Protein AF-0000000084525774 (afdb_homodimer)

InterPro domains:
  IPR006913 CENP-V/GFA domain [PF04828] (1-109)
  IPR006913 CENP-V/GFA domain [PS51891] (2-116)
  IPR011057 Mss4-like superfamily [SSF51316] (1-126)

pLDDT: mean 97.94, std 2.07, range [82.0, 98.94]

Organism: NCBI:txid1123501

Nearest PDB structures (foldseek):
  8ajq-assembly2_C  TM=8.616E-01  e=1.310E-09  Pseudomonas aeruginosa PAO1
  4wac-assembly1_A  TM=7.387E-01  e=6.077E+00  Staphylococcus aureus
  2zf4-assembly2_D  TM=4.102E-01  e=9.834E+00  Chromobacterium violaceum
  6vvy-assembly1_C  TM=2.766E-01  e=2.953E+00  Mycobacterium tuberculosis
  8ajq-assembly2_C  TM=8.616E-01  e=1.109E-09  Pseudomonas aeruginosa PAO1

Structure (mmCIF, N/CA/C/O backbone):
data_AF-0000000084525774-model_v1
#
loop_
_entity.id
_entity.type
_entity.pdbx_description
1 polymer 'CENP-V/GFA domain-containing protein'
#
loop_
_atom_site.group_PDB
_atom_site.id
_atom_site.type_symbol
_atom_site.label_atom_id
_atom_site.label_alt_id
_atom_site.label_comp_id
_atom_site.label_asym_id
_atom_site.label_entity_id
_atom_site.label_seq_id
_atom_site.pdbx_PDB_ins_code
_atom_site.Cartn_x
_atom_site.Cartn_y
_atom_site.Cartn_z
_atom_site.occupancy
_atom_site.B_iso_or_equiv
_atom_site.auth_seq_id
_atom_site.auth_comp_id
_atom_site.auth_asym_id
_atom_site.auth_atom_id
_atom_site.pdbx_PDB_model_num
ATOM 1 N N . MET A 1 1 ? 11.438 -21.641 1.564 1 93.88 1 MET A N 1
ATOM 2 C CA . MET A 1 1 ? 10 -21.422 1.625 1 93.88 1 MET A CA 1
ATOM 3 C C . MET A 1 1 ? 9.664 -20.234 2.523 1 93.88 1 MET A C 1
ATOM 5 O O . MET A 1 1 ? 10.156 -20.156 3.654 1 93.88 1 MET A O 1
ATOM 9 N N . ILE A 1 2 ? 8.969 -19.297 1.991 1 97.62 2 ILE A N 1
ATOM 10 C CA . ILE A 1 2 ? 8.562 -18.141 2.789 1 97.62 2 ILE A CA 1
ATOM 11 C C . ILE A 1 2 ? 7.043 -18.094 2.9 1 97.62 2 ILE A C 1
ATOM 13 O O . ILE A 1 2 ? 6.336 -18.531 1.984 1 97.62 2 ILE A O 1
ATOM 17 N N . ARG A 1 3 ? 6.578 -17.672 4.035 1 98.75 3 ARG A N 1
ATOM 18 C CA . ARG A 1 3 ? 5.148 -17.594 4.309 1 98.75 3 ARG A CA 1
ATOM 19 C C . ARG A 1 3 ? 4.668 -16.156 4.344 1 98.75 3 ARG A C 1
ATOM 21 O O . ARG A 1 3 ? 5.445 -15.242 4.648 1 98.75 3 ARG A O 1
ATOM 28 N N . GLY A 1 4 ? 3.414 -15.969 3.988 1 98.81 4 GLY A N 1
ATOM 29 C CA . GLY A 1 4 ? 2.783 -14.656 4.055 1 98.81 4 GLY A CA 1
ATOM 30 C C . GLY A 1 4 ? 1.289 -14.727 4.312 1 98.81 4 GLY A C 1
ATOM 31 O O . GLY A 1 4 ? 0.701 -15.812 4.293 1 98.81 4 GLY A O 1
ATOM 32 N N . SER A 1 5 ? 0.736 -13.586 4.652 1 98.81 5 SER A N 1
ATOM 33 C CA . SER A 1 5 ? -0.7 -13.5 4.898 1 98.81 5 SER A CA 1
ATOM 34 C C . SER A 1 5 ? -1.182 -12.055 4.875 1 98.81 5 SER A C 1
ATOM 36 O O . SER A 1 5 ? -0.378 -11.125 4.988 1 98.81 5 SER A O 1
ATOM 38 N N . CYS A 1 6 ? -2.535 -12.016 4.695 1 98.81 6 CYS A N 1
ATOM 39 C CA . CYS A 1 6 ? -3.156 -10.719 4.941 1 98.81 6 CYS A CA 1
ATOM 40 C C . CYS A 1 6 ? -3.332 -10.469 6.438 1 98.81 6 CYS A C 1
ATOM 42 O O . CYS A 1 6 ? -2.871 -11.266 7.258 1 98.81 6 CYS A O 1
ATOM 44 N N . LEU A 1 7 ? -4.008 -9.375 6.828 1 98.19 7 LEU A N 1
ATOM 45 C CA . LEU A 1 7 ? -4.145 -8.969 8.219 1 98.19 7 LEU A CA 1
ATOM 46 C C . LEU A 1 7 ? -5.047 -9.93 8.984 1 98.19 7 LEU A C 1
ATOM 48 O O . LEU A 1 7 ? -4.793 -10.227 10.156 1 98.19 7 LEU A O 1
ATOM 52 N N . CYS A 1 8 ? -6.055 -10.367 8.352 1 98.12 8 CYS A N 1
ATOM 53 C CA . CYS A 1 8 ? -7.105 -11.094 9.062 1 98.12 8 CYS A CA 1
ATOM 54 C C . CYS A 1 8 ? -6.914 -12.602 8.938 1 98.12 8 CYS A C 1
ATOM 56 O O . CYS A 1 8 ? -7.66 -13.375 9.531 1 98.12 8 CYS A O 1
ATOM 58 N N . GLY A 1 9 ? -5.969 -12.93 8.141 1 98.06 9 GLY A N 1
ATOM 59 C CA . GLY A 1 9 ? -5.703 -14.344 7.973 1 98.06 9 GLY A CA 1
ATOM 60 C C . GLY A 1 9 ? -6.602 -15.008 6.941 1 98.06 9 GLY A C 1
ATOM 61 O O . GLY A 1 9 ? -6.453 -16.188 6.652 1 98.06 9 GLY A O 1
ATOM 62 N N . GLY A 1 10 ? -7.52 -14.258 6.336 1 98.81 10 GLY A N 1
ATOM 63 C CA . GLY A 1 10 ? -8.406 -14.812 5.32 1 98.81 10 GLY A CA 1
ATOM 64 C C . GLY A 1 10 ? -7.676 -15.227 4.055 1 98.81 10 GLY A C 1
ATOM 65 O O . GLY A 1 10 ? -8.203 -16 3.256 1 98.81 10 GLY A O 1
ATOM 66 N N . VAL A 1 11 ? -6.52 -14.711 3.885 1 98.94 11 VAL A N 1
ATOM 67 C CA . VAL A 1 11 ? -5.578 -15.133 2.854 1 98.94 11 VAL A CA 1
ATOM 68 C C . VAL A 1 11 ? -4.234 -15.484 3.49 1 98.94 11 VAL A C 1
ATOM 70 O O . VAL A 1 11 ? -3.646 -14.664 4.203 1 98.94 11 VAL A O 1
ATOM 73 N N . SER A 1 12 ? -3.787 -16.594 3.371 1 98.88 12 SER A N 1
ATOM 74 C CA . SER A 1 12 ? -2.471 -17.062 3.793 1 98.88 12 SER A CA 1
ATOM 75 C C . SER A 1 12 ? -1.833 -17.953 2.729 1 98.88 12 SER A C 1
ATOM 77 O O . SER A 1 12 ? -2.531 -18.688 2.018 1 98.88 12 SER A O 1
ATOM 79 N N . PHE A 1 13 ? -0.515 -17.875 2.609 1 98.94 13 PHE A N 1
ATOM 80 C CA . PHE A 1 13 ? 0.145 -18.562 1.504 1 98.94 13 PHE A CA 1
ATOM 81 C C . PHE A 1 13 ? 1.601 -18.859 1.842 1 98.94 13 PHE A C 1
ATOM 83 O O . PHE A 1 13 ? 2.15 -18.297 2.791 1 98.94 13 PHE A O 1
ATOM 90 N N . GLU A 1 14 ? 2.117 -19.766 1.119 1 98.81 14 GLU A N 1
ATOM 91 C CA . GLU A 1 14 ? 3.529 -20.141 1.137 1 98.81 14 GLU A CA 1
ATOM 92 C C . GLU A 1 14 ? 4.145 -20.031 -0.255 1 98.81 14 GLU A C 1
ATOM 94 O O . GLU A 1 14 ? 3.496 -20.359 -1.253 1 98.81 14 GLU A O 1
ATOM 99 N N . VAL A 1 15 ? 5.344 -19.578 -0.292 1 98.56 15 VAL A N 1
ATOM 100 C CA . VAL A 1 15 ? 6.055 -19.422 -1.556 1 98.56 15 VAL A CA 1
ATOM 101 C C . VAL A 1 15 ? 7.355 -20.219 -1.528 1 98.56 15 VAL A C 1
ATOM 103 O O . VAL A 1 15 ? 8.211 -19.984 -0.671 1 98.56 15 VAL A O 1
ATOM 106 N N . ALA A 1 16 ? 7.598 -21.047 -2.416 1 97.69 16 ALA A N 1
ATOM 107 C CA . ALA A 1 16 ? 8.742 -21.953 -2.416 1 97.69 16 ALA A CA 1
ATOM 108 C C . ALA A 1 16 ? 10 -21.25 -2.906 1 97.69 16 ALA A C 1
ATOM 110 O O . ALA A 1 16 ? 11.086 -21.453 -2.354 1 97.69 16 ALA A O 1
ATOM 111 N N . ASP A 1 17 ? 9.922 -20.516 -4.012 1 96.19 17 ASP A N 1
ATOM 112 C CA . ASP A 1 17 ? 11.094 -19.938 -4.648 1 96.19 17 ASP A CA 1
ATOM 113 C C . ASP A 1 17 ? 10.812 -18.516 -5.117 1 96.19 17 ASP A C 1
ATOM 115 O O . ASP A 1 17 ? 10.867 -18.219 -6.312 1 96.19 17 ASP A O 1
ATOM 119 N N . PRO A 1 18 ? 10.695 -17.672 -4.156 1 98.19 18 PRO A N 1
ATOM 120 C CA . PRO A 1 18 ? 10.5 -16.281 -4.582 1 98.19 18 PRO A CA 1
ATOM 121 C C . PRO A 1 18 ? 11.773 -15.656 -5.145 1 98.19 18 PRO A C 1
ATOM 123 O O . PRO A 1 18 ? 12.883 -16.031 -4.75 1 98.19 18 PRO A O 1
ATOM 126 N N . ARG A 1 19 ? 11.586 -14.734 -6.129 1 98.31 19 ARG A N 1
ATOM 127 C CA . ARG A 1 19 ? 12.711 -13.891 -6.516 1 98.31 19 ARG A CA 1
ATOM 128 C C . ARG A 1 19 ? 13.328 -13.211 -5.297 1 98.31 19 ARG A C 1
ATOM 130 O O . ARG A 1 19 ? 12.617 -12.672 -4.449 1 98.31 19 ARG A O 1
ATOM 137 N N . PRO A 1 20 ? 14.625 -13.258 -5.184 1 98.19 20 PRO A N 1
ATOM 138 C CA . PRO A 1 20 ? 15.266 -12.773 -3.961 1 98.19 20 PRO A CA 1
ATOM 139 C C . PRO A 1 20 ? 15.25 -11.25 -3.846 1 98.19 20 PRO A C 1
ATOM 141 O O . PRO A 1 20 ? 15.641 -10.703 -2.811 1 98.19 20 PRO A O 1
ATOM 144 N N . SER A 1 21 ? 14.828 -10.539 -4.891 1 98.56 21 SER A N 1
ATOM 145 C CA . SER A 1 21 ? 14.82 -9.086 -4.863 1 98.56 21 SER A CA 1
ATOM 146 C C . SER A 1 21 ? 13.398 -8.539 -4.992 1 98.56 21 SER A C 1
ATOM 148 O O . SER A 1 21 ? 12.523 -9.203 -5.543 1 98.56 21 SER A O 1
ATOM 150 N N . VAL A 1 22 ? 13.281 -7.336 -4.477 1 98.88 22 VAL A N 1
ATOM 151 C CA . VAL A 1 22 ? 11.984 -6.656 -4.477 1 98.88 22 VAL A CA 1
ATOM 152 C C . VAL A 1 22 ? 11.977 -5.574 -5.551 1 98.88 22 VAL A C 1
ATOM 154 O O . VAL A 1 22 ? 12.953 -4.84 -5.719 1 98.88 22 VAL A O 1
ATOM 157 N N . THR A 1 23 ? 10.953 -5.578 -6.309 1 98.88 23 THR A N 1
ATOM 158 C CA . THR A 1 23 ? 10.672 -4.473 -7.219 1 98.88 23 THR A CA 1
ATOM 159 C C . THR A 1 23 ? 9.727 -3.463 -6.574 1 98.88 23 THR A C 1
ATOM 161 O O . THR A 1 23 ? 8.703 -3.84 -6 1 98.88 23 THR A O 1
ATOM 164 N N . PHE A 1 24 ? 10.078 -2.201 -6.629 1 98.88 24 PHE A N 1
ATOM 165 C CA . PHE A 1 24 ? 9.266 -1.099 -6.137 1 98.88 24 PHE A CA 1
ATOM 166 C C . PHE A 1 24 ? 8.633 -0.327 -7.293 1 98.88 24 PHE A C 1
ATOM 168 O O . PHE A 1 24 ? 9.344 0.324 -8.062 1 98.88 24 PHE A O 1
ATOM 175 N N . CYS A 1 25 ? 7.352 -0.405 -7.414 1 98.81 25 CYS A N 1
ATOM 176 C CA . CYS A 1 25 ? 6.656 0.226 -8.531 1 98.81 25 CYS A CA 1
ATOM 177 C C . CYS A 1 25 ? 6.035 1.552 -8.102 1 98.81 25 CYS A C 1
ATOM 179 O O . CYS A 1 25 ? 5.18 1.585 -7.219 1 98.81 25 CYS A O 1
ATOM 181 N N . HIS A 1 26 ? 6.383 2.621 -8.742 1 98.69 26 HIS A N 1
ATOM 182 C CA . HIS A 1 26 ? 5.969 3.969 -8.367 1 98.69 26 HIS A CA 1
ATOM 183 C C . HIS A 1 26 ? 4.859 4.477 -9.281 1 98.69 26 HIS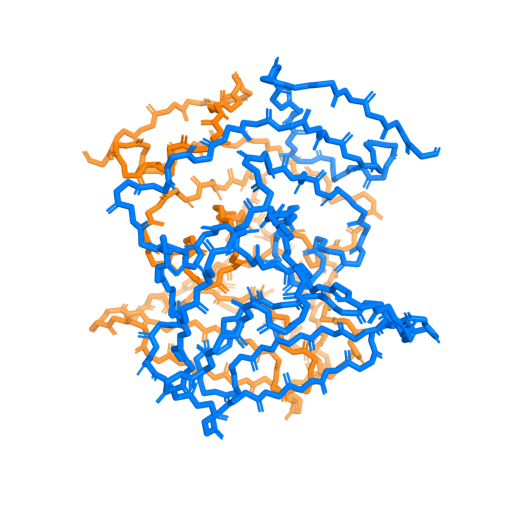 A C 1
ATOM 185 O O . HIS A 1 26 ? 4.461 5.641 -9.188 1 98.69 26 HIS A O 1
ATOM 191 N N . CYS A 1 27 ? 4.277 3.666 -10.18 1 98.19 27 CYS A N 1
ATOM 192 C CA . CYS A 1 27 ? 3.268 4.145 -11.117 1 98.19 27 CYS A CA 1
ATOM 193 C C . CYS A 1 27 ? 2.004 4.574 -10.383 1 98.19 27 CYS A C 1
ATOM 195 O O . CYS A 1 27 ? 1.812 4.234 -9.211 1 98.19 27 CYS A O 1
ATOM 197 N N . SER A 1 28 ? 1.166 5.246 -11.094 1 97.5 28 SER A N 1
ATOM 198 C CA . SER A 1 28 ? -0.013 5.832 -10.461 1 97.5 28 SER A CA 1
ATOM 199 C C . SER A 1 28 ? -1.006 4.758 -10.039 1 97.5 28 SER A C 1
ATOM 201 O O . SER A 1 28 ? -1.72 4.918 -9.047 1 97.5 28 SER A O 1
ATOM 203 N N . LEU A 1 29 ? -1.1 3.65 -10.727 1 98.06 29 LEU A N 1
ATOM 204 C CA . LEU A 1 29 ? -2.039 2.594 -10.359 1 98.06 29 LEU A CA 1
ATOM 205 C C . LEU A 1 29 ? -1.635 1.936 -9.047 1 98.06 29 LEU A C 1
ATOM 207 O O . LEU A 1 29 ? -2.479 1.713 -8.172 1 98.06 29 LEU A O 1
ATOM 211 N N . CYS A 1 30 ? -0.363 1.683 -8.898 1 98.5 30 CYS A N 1
ATOM 212 C CA . CYS A 1 30 ? 0.11 1.066 -7.664 1 98.5 30 CYS A CA 1
ATOM 213 C C . CYS A 1 30 ? -0.041 2.02 -6.484 1 98.5 30 CYS A C 1
ATOM 215 O O . CYS A 1 30 ? -0.364 1.595 -5.375 1 98.5 30 CYS A O 1
ATOM 217 N N . ARG A 1 31 ? 0.239 3.297 -6.773 1 98.62 31 ARG A N 1
ATOM 218 C CA . ARG A 1 31 ? 0.07 4.266 -5.699 1 98.62 31 ARG A CA 1
ATOM 219 C C . ARG A 1 31 ? -1.389 4.355 -5.266 1 98.62 31 ARG A C 1
ATOM 221 O O . ARG A 1 31 ? -1.693 4.289 -4.07 1 98.62 31 ARG A O 1
ATOM 228 N N . ALA A 1 32 ? -2.271 4.422 -6.191 1 98.12 32 ALA A N 1
ATOM 229 C CA . ALA A 1 32 ? -3.693 4.508 -5.875 1 98.12 32 ALA A CA 1
ATOM 230 C C . ALA A 1 32 ? -4.184 3.242 -5.18 1 98.12 32 ALA A C 1
ATOM 232 O O . ALA A 1 32 ? -5.055 3.299 -4.312 1 98.12 32 ALA A O 1
ATOM 233 N N . TRP A 1 33 ? -3.639 2.152 -5.535 1 98.75 33 TRP A N 1
ATOM 234 C CA . TRP A 1 33 ? -4.078 0.856 -5.023 1 98.75 33 TRP A CA 1
ATOM 235 C C . TRP A 1 33 ? -3.57 0.632 -3.604 1 98.75 33 TRP A C 1
ATOM 237 O O . TRP A 1 33 ? -4.344 0.281 -2.709 1 98.75 33 TRP A O 1
ATOM 247 N N . SER A 1 34 ? -2.35 0.911 -3.352 1 98.62 34 SER A N 1
ATOM 248 C CA . SER A 1 34 ? -1.719 0.534 -2.092 1 98.62 34 SER A CA 1
ATOM 249 C C . SER A 1 34 ? -1.694 1.703 -1.113 1 98.62 34 SER A C 1
ATOM 251 O O . SER A 1 34 ? -1.435 1.519 0.078 1 98.62 34 SER A O 1
ATOM 253 N N . GLY A 1 35 ? -1.982 2.879 -1.615 1 98.56 35 GLY A N 1
ATOM 254 C CA . GLY A 1 35 ? -1.855 4.082 -0.807 1 98.56 35 GLY A CA 1
ATOM 255 C C . GLY A 1 35 ? -0.485 4.723 -0.905 1 98.56 35 GLY A C 1
ATOM 256 O O . GLY A 1 35 ? -0.29 5.855 -0.451 1 98.56 35 GLY A O 1
ATOM 257 N N . HIS A 1 36 ? 0.385 4.09 -1.415 1 98.69 36 HIS A N 1
ATOM 258 C CA . HIS A 1 36 ? 1.767 4.461 -1.695 1 98.69 36 HIS A CA 1
ATOM 259 C C . HIS A 1 36 ? 2.35 3.609 -2.816 1 98.69 36 HIS A C 1
ATOM 261 O O . HIS A 1 36 ? 1.622 2.875 -3.486 1 98.69 36 HIS A O 1
ATOM 267 N N . TYR A 1 37 ? 3.723 3.795 -3.094 1 98.69 37 TYR A N 1
ATOM 268 C CA . TYR A 1 37 ? 4.246 2.877 -4.098 1 98.69 37 TYR A CA 1
ATOM 269 C C . TYR A 1 37 ? 4.312 1.454 -3.559 1 98.69 37 TYR A C 1
ATOM 271 O O . TYR A 1 37 ? 4.328 1.245 -2.344 1 98.69 37 TYR A O 1
ATOM 279 N N . TRP A 1 38 ? 4.227 0.53 -4.441 1 98.81 38 TRP A N 1
ATOM 280 C CA . TRP A 1 38 ? 4.023 -0.859 -4.043 1 98.81 38 TRP A CA 1
ATOM 281 C C . TRP A 1 38 ? 5.316 -1.658 -4.184 1 98.81 38 TRP A C 1
ATOM 283 O O . TRP A 1 38 ? 6.094 -1.433 -5.113 1 98.81 38 TRP A O 1
ATOM 293 N N . ALA A 1 39 ? 5.547 -2.562 -3.246 1 98.94 39 ALA A N 1
ATOM 294 C CA . ALA A 1 39 ? 6.746 -3.396 -3.188 1 98.94 39 ALA A CA 1
ATOM 295 C C . ALA A 1 39 ? 6.395 -4.871 -3.35 1 98.94 39 ALA A C 1
ATOM 297 O O . ALA A 1 39 ? 5.586 -5.41 -2.592 1 98.94 39 ALA A O 1
ATOM 298 N N . SER A 1 40 ? 7.031 -5.484 -4.324 1 98.88 40 SER A N 1
ATOM 299 C CA . SER A 1 40 ? 6.668 -6.883 -4.535 1 98.88 40 SER A CA 1
ATOM 300 C C . SER A 1 40 ? 7.883 -7.715 -4.934 1 98.88 40 SER A C 1
ATOM 302 O O . SER A 1 40 ? 8.766 -7.23 -5.645 1 98.88 40 SER A O 1
ATOM 304 N N . THR A 1 41 ? 7.949 -8.906 -4.438 1 98.81 41 THR A N 1
ATOM 305 C CA . THR A 1 41 ? 8.734 -9.953 -5.078 1 98.81 41 THR A CA 1
ATOM 306 C C . THR A 1 41 ? 7.895 -10.719 -6.098 1 98.81 41 THR A C 1
ATOM 308 O O . THR A 1 41 ? 6.781 -10.305 -6.426 1 98.81 41 THR A O 1
ATOM 311 N N . ARG A 1 42 ? 8.461 -11.734 -6.668 1 98.56 42 ARG A N 1
ATOM 312 C CA . ARG A 1 42 ? 7.789 -12.516 -7.707 1 98.56 42 ARG A CA 1
ATOM 313 C C . ARG A 1 42 ? 8.117 -14 -7.574 1 98.56 42 ARG A C 1
ATOM 315 O O . ARG A 1 42 ? 9.195 -14.359 -7.09 1 98.56 42 ARG A O 1
ATOM 322 N N . ALA A 1 43 ? 7.199 -14.781 -7.949 1 98.62 43 ALA A N 1
ATOM 323 C CA . ALA A 1 43 ? 7.426 -16.219 -8.047 1 98.62 43 ALA A CA 1
ATOM 324 C C . ALA A 1 43 ? 6.629 -16.828 -9.195 1 98.62 43 ALA A C 1
ATOM 326 O O . ALA A 1 43 ? 5.711 -16.188 -9.727 1 98.62 43 ALA A O 1
ATOM 327 N N . GLU A 1 44 ? 7.094 -18 -9.586 1 98.19 44 GLU A N 1
ATOM 328 C CA . GLU A 1 44 ? 6.199 -18.75 -10.445 1 98.19 44 GLU A CA 1
ATOM 329 C C . GLU A 1 44 ? 4.875 -19.047 -9.75 1 98.19 44 GLU A C 1
ATOM 331 O O . GLU A 1 44 ? 4.852 -19.359 -8.555 1 98.19 44 GLU A O 1
ATOM 336 N N . ALA A 1 45 ? 3.82 -18.891 -10.547 1 97.62 45 ALA A N 1
ATOM 337 C CA . ALA A 1 45 ? 2.5 -19.141 -9.969 1 97.62 45 ALA A CA 1
ATOM 338 C C . ALA A 1 45 ? 2.428 -20.516 -9.32 1 97.62 45 ALA A C 1
ATOM 340 O O . ALA A 1 45 ? 1.811 -20.688 -8.266 1 97.62 45 ALA A O 1
ATOM 341 N N . ALA A 1 46 ? 3.061 -21.469 -9.883 1 97 46 ALA A N 1
ATOM 342 C CA . ALA A 1 46 ? 3.051 -22.844 -9.406 1 97 46 ALA A CA 1
ATOM 343 C C . ALA A 1 46 ? 3.77 -22.969 -8.062 1 97 46 ALA A C 1
ATOM 345 O O . ALA A 1 46 ? 3.592 -23.953 -7.348 1 97 46 ALA A O 1
ATOM 346 N N . ASP A 1 47 ? 4.555 -21.969 -7.723 1 98.25 47 ASP A N 1
ATOM 347 C CA . ASP A 1 47 ? 5.34 -22.016 -6.496 1 98.25 47 ASP A CA 1
ATOM 348 C C . ASP A 1 47 ? 4.602 -21.328 -5.348 1 98.25 47 ASP A C 1
ATOM 350 O O . ASP A 1 47 ? 5.109 -21.266 -4.223 1 98.25 47 ASP A O 1
ATOM 354 N N . VAL A 1 48 ? 3.46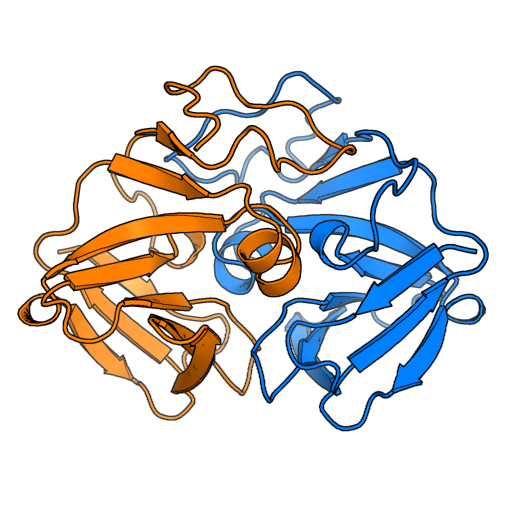7 -20.828 -5.637 1 98.5 48 VAL A N 1
ATOM 355 C CA . VAL A 1 48 ? 2.654 -20.188 -4.605 1 98.5 48 VAL A CA 1
ATOM 356 C C . VAL A 1 48 ? 1.519 -21.125 -4.191 1 98.5 48 VAL A C 1
ATOM 358 O O . VAL A 1 48 ? 0.688 -21.5 -5.02 1 98.5 48 VAL A O 1
ATOM 361 N N . ARG A 1 49 ? 1.576 -21.484 -2.914 1 98.62 49 ARG A N 1
ATOM 362 C CA . ARG A 1 49 ? 0.521 -22.344 -2.369 1 98.62 49 ARG A CA 1
ATOM 363 C C . ARG A 1 49 ? -0.312 -21.578 -1.339 1 98.62 49 ARG A C 1
ATOM 365 O O . ARG A 1 49 ? 0.202 -21.172 -0.295 1 98.62 49 ARG A O 1
ATOM 372 N N . PHE A 1 50 ? -1.571 -21.453 -1.611 1 98.81 50 PHE A N 1
ATOM 373 C CA . PHE A 1 50 ? -2.473 -20.828 -0.649 1 98.81 50 PHE A CA 1
ATOM 374 C C . PHE A 1 50 ? -2.887 -21.828 0.428 1 98.81 50 PHE A C 1
ATOM 376 O O . PHE A 1 50 ? -3.328 -22.938 0.119 1 98.81 50 PHE A O 1
ATOM 383 N N . THR A 1 51 ? -2.691 -21.438 1.638 1 98.75 51 THR A N 1
ATOM 384 C CA . THR A 1 51 ? -3.174 -22.219 2.764 1 98.75 51 THR A CA 1
ATOM 385 C C . THR A 1 51 ? -4.543 -21.734 3.223 1 98.75 51 THR A C 1
ATOM 387 O O . THR 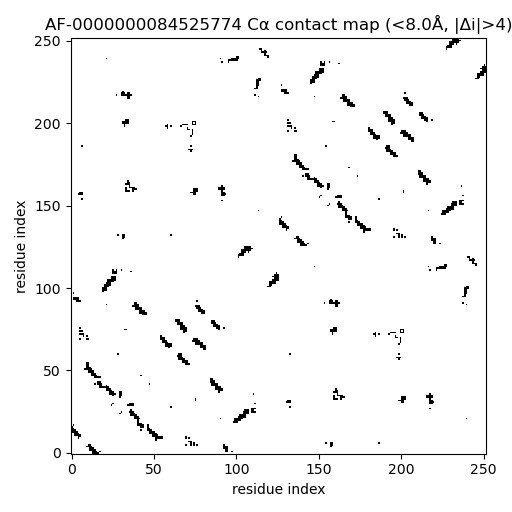A 1 51 ? -5.266 -22.453 3.924 1 98.75 51 THR A O 1
ATOM 390 N N . ALA A 1 52 ? -4.914 -20.5 2.984 1 98.81 52 ALA A N 1
ATOM 391 C CA . ALA A 1 52 ? -6.238 -19.891 3.088 1 98.81 52 ALA A CA 1
ATOM 392 C C . ALA A 1 52 ? -6.461 -18.859 1.979 1 98.81 52 ALA A C 1
ATOM 394 O O . ALA A 1 52 ? -5.562 -18.094 1.652 1 98.81 52 ALA A O 1
ATOM 395 N N . ASP A 1 53 ? -7.617 -18.875 1.339 1 98.75 53 ASP A N 1
ATOM 396 C CA . ASP A 1 53 ? -7.871 -17.891 0.292 1 98.75 53 ASP A CA 1
ATOM 397 C C . ASP A 1 53 ? -9.359 -17.578 0.175 1 98.75 53 ASP A C 1
ATOM 399 O O . ASP A 1 53 ? -9.844 -17.203 -0.896 1 98.75 53 ASP A O 1
ATOM 403 N N . GLU A 1 54 ? -10.102 -17.75 1.255 1 98.38 54 GLU A N 1
ATOM 404 C CA . GLU A 1 54 ? -11.547 -17.547 1.236 1 98.38 54 GLU A CA 1
ATOM 405 C C . GLU A 1 54 ? -11.906 -16.094 0.925 1 98.38 54 GLU A C 1
ATOM 407 O O . GLU A 1 54 ? -12.945 -15.828 0.325 1 98.38 54 GLU A O 1
ATOM 412 N N . THR A 1 55 ? -11.125 -15.203 1.329 1 98.88 55 THR A N 1
ATOM 413 C CA . THR A 1 55 ? -11.438 -13.789 1.188 1 98.88 55 THR A CA 1
ATOM 414 C C . THR A 1 55 ? -10.586 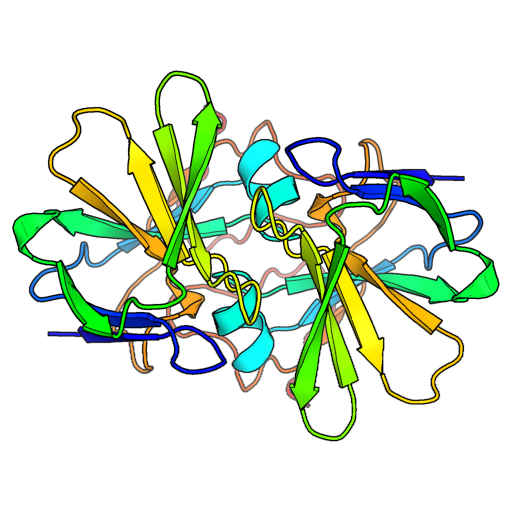-13.148 0.096 1 98.88 55 THR A C 1
ATOM 416 O O . THR A 1 55 ? -10.555 -11.922 -0.045 1 98.88 55 THR A O 1
ATOM 419 N N . LEU A 1 56 ? -9.82 -13.977 -0.697 1 98.94 56 LEU A N 1
ATOM 420 C CA . LEU A 1 56 ? -9.039 -13.469 -1.817 1 98.94 56 LEU A CA 1
ATOM 421 C C . LEU A 1 56 ? -9.945 -13.078 -2.979 1 98.94 56 LEU A C 1
ATOM 423 O O . LEU A 1 56 ? -10.797 -13.867 -3.4 1 98.94 56 LEU A O 1
ATOM 427 N N . ARG A 1 57 ? -9.805 -11.883 -3.439 1 98.88 57 ARG A N 1
ATOM 428 C CA . ARG A 1 57 ? -10.5 -11.383 -4.621 1 98.88 57 ARG A CA 1
ATOM 429 C C . ARG A 1 57 ? -9.523 -10.773 -5.617 1 98.88 57 ARG A C 1
ATOM 431 O O . ARG A 1 57 ? -8.414 -10.367 -5.246 1 98.88 57 ARG A O 1
ATOM 438 N N . TRP A 1 58 ? -9.906 -10.812 -6.824 1 98.69 58 TRP A N 1
ATOM 439 C CA . TRP A 1 58 ? -9.086 -10.273 -7.906 1 98.69 58 TRP A CA 1
ATOM 440 C C . TRP A 1 58 ? -9.812 -9.148 -8.633 1 98.69 58 TRP A C 1
ATOM 442 O O . TRP A 1 58 ? -11.023 -9.227 -8.867 1 98.69 58 TRP A O 1
ATOM 452 N N . TYR A 1 59 ? -9.094 -8.164 -8.93 1 98.81 59 TYR A N 1
ATOM 453 C CA . TYR A 1 59 ? -9.594 -7.016 -9.68 1 98.81 59 TYR A CA 1
ATOM 454 C C . TYR A 1 59 ? -8.75 -6.77 -10.93 1 98.81 59 TYR A C 1
ATOM 456 O O . TYR A 1 59 ? -7.539 -6.562 -10.836 1 98.81 59 TYR A O 1
ATOM 464 N N . ALA A 1 60 ? -9.438 -6.75 -12.078 1 98.12 60 ALA A N 1
ATOM 465 C CA . ALA A 1 60 ? -8.742 -6.402 -13.312 1 98.12 60 ALA A CA 1
ATOM 466 C C . ALA A 1 60 ? -8.414 -4.914 -13.359 1 98.12 60 ALA A C 1
ATOM 468 O O . ALA A 1 60 ? -9.242 -4.105 -13.797 1 98.12 60 ALA A O 1
ATOM 469 N N . SER A 1 61 ? -7.242 -4.543 -12.922 1 95.88 61 SER A N 1
ATOM 470 C CA . SER A 1 61 ? -6.859 -3.139 -12.812 1 95.88 61 SER A CA 1
ATOM 471 C C . SER A 1 61 ? -6.441 -2.574 -14.164 1 95.88 61 SER A C 1
ATOM 473 O O . SER A 1 61 ? -6.305 -1.36 -14.328 1 95.88 61 SER A O 1
ATOM 475 N N . SER A 1 62 ? -6.102 -3.332 -15.055 1 94.31 62 SER A N 1
ATOM 476 C CA . SER A 1 62 ? -5.809 -2.977 -16.438 1 94.31 62 SER A CA 1
ATOM 477 C C . SER A 1 62 ? -6.246 -4.078 -17.391 1 94.31 62 SER A C 1
ATOM 479 O O . SER A 1 62 ? -6.828 -5.082 -16.969 1 94.31 62 SER A O 1
ATOM 481 N N . ASP A 1 63 ? -5.945 -3.846 -18.703 1 93.81 63 ASP A N 1
ATOM 482 C CA . ASP A 1 63 ? -6.32 -4.836 -19.719 1 93.81 63 ASP A CA 1
ATOM 483 C C . ASP A 1 63 ? -5.359 -6.027 -19.688 1 93.81 63 ASP A C 1
ATOM 485 O O . ASP A 1 63 ? -5.621 -7.051 -20.328 1 93.81 63 ASP A O 1
ATOM 489 N N . ILE A 1 64 ? -4.355 -5.922 -18.844 1 95 64 ILE A N 1
ATOM 490 C CA . ILE A 1 64 ? -3.334 -6.949 -19.016 1 95 64 ILE A CA 1
ATOM 491 C C . ILE A 1 64 ? -2.941 -7.523 -17.656 1 95 64 ILE A C 1
ATOM 493 O O . ILE A 1 64 ? -2.004 -8.32 -17.562 1 95 64 ILE A O 1
ATOM 497 N N . ALA A 1 65 ? -3.635 -7.098 -16.625 1 97.75 65 ALA A N 1
ATOM 498 C CA . ALA A 1 65 ? -3.229 -7.613 -15.32 1 97.75 65 ALA A CA 1
ATOM 499 C C . ALA A 1 65 ? -4.359 -7.488 -14.305 1 97.75 65 ALA A C 1
ATOM 501 O O . ALA A 1 65 ? -5.27 -6.676 -14.477 1 97.75 65 ALA A O 1
ATOM 502 N N . GLU A 1 66 ? -4.289 -8.297 -13.312 1 98.38 66 GLU A N 1
ATOM 503 C CA . GLU A 1 66 ? -5.211 -8.211 -12.188 1 98.38 66 GLU A CA 1
ATOM 504 C C . GLU A 1 66 ? -4.461 -8.109 -10.859 1 98.38 66 GLU A C 1
ATOM 506 O O . GLU A 1 66 ? -3.287 -8.484 -10.781 1 98.38 66 GLU A O 1
ATOM 511 N N . ARG A 1 67 ? -5.121 -7.582 -9.945 1 98.81 67 ARG A N 1
ATOM 512 C CA . ARG A 1 67 ? -4.609 -7.383 -8.594 1 98.81 67 ARG A CA 1
ATOM 513 C C . ARG A 1 67 ? -5.414 -8.188 -7.582 1 98.81 67 ARG A C 1
ATOM 515 O O . ARG A 1 67 ? -6.645 -8.219 -7.637 1 98.81 67 ARG A O 1
ATOM 522 N N . GLY A 1 68 ? -4.707 -8.867 -6.727 1 98.88 68 GLY A N 1
ATOM 523 C CA . GLY A 1 68 ? -5.332 -9.664 -5.691 1 98.88 68 GLY A CA 1
ATOM 524 C C . GLY A 1 68 ? -5.316 -9 -4.328 1 98.88 68 GLY A C 1
ATOM 525 O O . GLY A 1 68 ? -4.305 -8.43 -3.922 1 98.88 68 GLY A O 1
ATOM 526 N N . PHE A 1 69 ? -6.414 -9.078 -3.676 1 98.94 69 PHE A N 1
ATOM 527 C CA . PHE A 1 69 ? -6.551 -8.445 -2.367 1 98.94 69 PHE A CA 1
ATOM 528 C C . PHE A 1 69 ? -7.531 -9.219 -1.493 1 98.94 69 PHE A C 1
ATOM 530 O O . PHE A 1 69 ? -8.289 -10.062 -1.989 1 98.94 69 PHE A O 1
ATOM 537 N N . CYS A 1 70 ? -7.426 -9.031 -0.21 1 98.94 70 CYS A N 1
ATOM 538 C CA . CYS A 1 70 ? -8.383 -9.617 0.724 1 98.94 70 CYS A CA 1
ATOM 539 C C . CYS A 1 70 ? -9.633 -8.75 0.836 1 98.94 70 CYS A C 1
ATOM 541 O O . CYS A 1 70 ? -9.547 -7.562 1.146 1 98.94 70 CYS A O 1
ATOM 543 N N . ASP A 1 71 ? -10.781 -9.281 0.685 1 98.69 71 ASP A N 1
ATOM 544 C CA . ASP A 1 71 ? -11.984 -8.461 0.685 1 98.69 71 ASP A CA 1
ATOM 545 C C . ASP A 1 71 ? -12.547 -8.305 2.098 1 98.69 71 ASP A C 1
ATOM 547 O O . ASP A 1 71 ? -13.625 -7.746 2.285 1 98.69 71 ASP A O 1
ATOM 551 N N . ARG A 1 72 ? -11.883 -8.852 3.055 1 98.81 72 ARG A N 1
ATOM 552 C CA . ARG A 1 72 ? -12.273 -8.641 4.445 1 98.81 72 ARG A CA 1
ATOM 553 C C . ARG A 1 72 ? -11.445 -7.539 5.09 1 98.81 72 ARG A C 1
ATOM 555 O O . ARG A 1 72 ? -11.992 -6.609 5.688 1 98.81 72 ARG A O 1
ATOM 562 N N . CYS A 1 73 ? -10.172 -7.617 4.926 1 98.88 73 CYS A N 1
ATOM 563 C CA . CYS A 1 73 ? -9.344 -6.633 5.609 1 98.88 73 CYS A CA 1
ATOM 564 C C . CYS A 1 73 ? -8.758 -5.629 4.617 1 98.88 73 CYS A C 1
ATOM 566 O O . CYS A 1 73 ? -8.18 -4.617 5.02 1 98.88 73 CYS A O 1
ATOM 568 N N . GLY A 1 74 ? -8.836 -5.891 3.352 1 98.88 74 GLY A N 1
ATOM 569 C CA . GLY A 1 74 ? -8.43 -4.918 2.35 1 98.88 74 GLY A CA 1
ATOM 570 C C . GLY A 1 74 ? -6.965 -5.02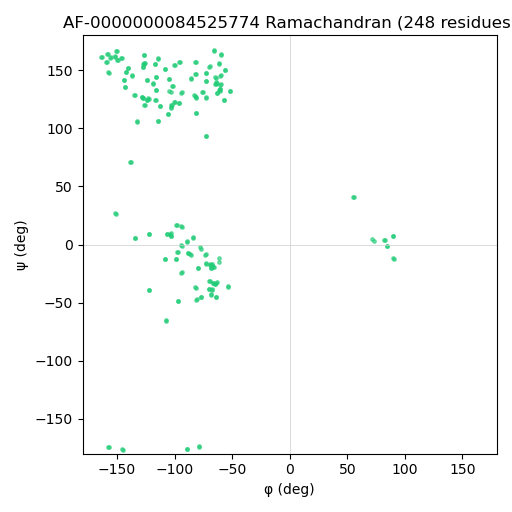3 1.977 1 98.88 74 GLY A C 1
ATOM 571 O O . GLY A 1 74 ? -6.449 -4.191 1.228 1 98.88 74 GLY A O 1
ATOM 572 N N . ALA A 1 75 ? -6.234 -6.031 2.447 1 98.94 75 ALA A N 1
ATOM 573 C CA . ALA A 1 75 ? -4.797 -6.125 2.209 1 98.94 75 ALA A CA 1
ATOM 574 C C . ALA A 1 75 ? -4.492 -6.273 0.721 1 98.94 75 ALA A C 1
ATOM 576 O O . ALA A 1 75 ? -5.125 -7.074 0.03 1 98.94 75 ALA A O 1
ATOM 577 N N . SER A 1 76 ? -3.564 -5.461 0.19 1 98.88 76 SER A N 1
ATOM 578 C CA . SER A 1 76 ? -3.053 -5.516 -1.176 1 98.88 76 SER A CA 1
ATOM 579 C C . SER A 1 76 ? -1.983 -6.59 -1.321 1 98.88 76 SER A C 1
ATOM 581 O O . SER A 1 76 ? -0.848 -6.41 -0.875 1 98.88 76 SER A O 1
ATOM 583 N N . LEU A 1 77 ? -2.258 -7.684 -2.104 1 98.94 77 LEU A N 1
ATOM 584 C CA . LEU A 1 77 ? -1.437 -8.867 -1.864 1 98.94 77 LEU A CA 1
ATOM 585 C C . LEU A 1 77 ? -0.717 -9.297 -3.139 1 98.94 77 LEU A C 1
ATOM 587 O O . LEU A 1 77 ? 0.441 -9.719 -3.09 1 98.94 77 LEU A O 1
ATOM 591 N N . PHE A 1 78 ? -1.446 -9.195 -4.27 1 98.94 78 PHE A N 1
ATOM 592 C CA . PHE A 1 78 ? -0.878 -9.875 -5.43 1 98.94 78 PHE A CA 1
ATOM 593 C C . PHE A 1 78 ? -1.077 -9.039 -6.691 1 98.94 78 PHE A C 1
ATOM 595 O O . PHE A 1 78 ? -2.01 -8.242 -6.773 1 98.94 78 PHE A O 1
ATOM 602 N N . PHE A 1 79 ? -0.189 -9.211 -7.594 1 98.88 79 PHE A N 1
ATOM 603 C CA . PHE A 1 79 ? -0.275 -8.719 -8.961 1 98.88 79 PHE A CA 1
ATOM 604 C C . PHE A 1 79 ? -0.018 -9.836 -9.961 1 98.88 79 PHE A C 1
ATOM 606 O O . PHE A 1 79 ? 0.987 -10.547 -9.867 1 98.88 79 PHE A O 1
ATOM 613 N N . ARG A 1 80 ? -0.945 -9.953 -10.844 1 98.25 80 ARG A N 1
ATOM 614 C CA . ARG A 1 80 ? -0.835 -11.055 -11.797 1 98.25 80 ARG A CA 1
ATOM 615 C C . ARG A 1 80 ? -1.07 -10.57 -13.227 1 98.25 80 ARG A C 1
ATOM 617 O O . ARG A 1 80 ? -2.203 -10.258 -13.602 1 98.25 80 ARG A O 1
ATOM 624 N N . PRO A 1 81 ? 0.013 -10.461 -14.039 1 96.94 81 PRO A N 1
ATOM 625 C CA . PRO A 1 81 ? -0.202 -10.195 -15.469 1 96.94 81 PRO A CA 1
ATOM 626 C C . PRO A 1 81 ? -0.929 -11.328 -16.172 1 96.94 81 PRO A C 1
ATOM 628 O O . PRO A 1 81 ? -0.7 -12.5 -15.867 1 96.94 81 PRO A O 1
ATOM 631 N N . ASP A 1 82 ? -1.751 -10.938 -17.078 1 94.25 82 ASP A N 1
ATOM 632 C CA . ASP A 1 82 ? -2.506 -11.938 -17.828 1 94.25 82 ASP A CA 1
ATOM 633 C C . ASP A 1 82 ? -1.569 -12.883 -18.594 1 94.25 82 ASP A C 1
ATOM 635 O O . ASP A 1 82 ? -0.649 -12.43 -19.281 1 94.25 82 ASP A O 1
ATOM 639 N N . GLY A 1 83 ? -1.892 -14.055 -18.406 1 90.69 83 GLY A N 1
ATOM 640 C CA . GLY A 1 83 ? -1.183 -15.062 -19.172 1 90.69 83 GLY A CA 1
ATOM 641 C C . GLY A 1 83 ? 0.244 -15.281 -18.703 1 90.69 83 GLY A C 1
ATOM 642 O O . GLY A 1 83 ? 0.972 -16.094 -19.266 1 90.69 83 GLY A O 1
ATOM 643 N N . ALA A 1 84 ? 0.547 -14.609 -17.703 1 88.06 84 ALA A N 1
ATOM 644 C CA . ALA A 1 84 ? 1.91 -14.781 -17.203 1 88.06 84 ALA A CA 1
ATOM 645 C C . ALA A 1 84 ? 2.021 -16.031 -16.344 1 88.06 84 ALA A C 1
ATOM 647 O O . ALA A 1 84 ? 1.052 -16.438 -15.695 1 88.06 84 ALA A O 1
ATOM 648 N N . GLY A 1 85 ? 3.066 -16.75 -16.297 1 95.25 85 GLY A N 1
ATOM 649 C CA . GLY A 1 85 ? 3.33 -17.891 -15.422 1 95.25 85 GLY A CA 1
ATOM 650 C C . GLY A 1 85 ? 3.85 -17.469 -14.055 1 95.25 85 GLY A C 1
ATOM 651 O O . GLY A 1 85 ? 4.219 -18.328 -13.25 1 95.25 85 GLY A O 1
ATOM 652 N N . HIS A 1 86 ? 3.865 -16.156 -13.844 1 97.94 86 HIS A N 1
ATOM 653 C CA . HIS A 1 86 ? 4.383 -15.68 -12.562 1 97.94 86 HIS A CA 1
ATOM 654 C C . HIS A 1 86 ? 3.383 -14.766 -11.867 1 97.94 86 HIS A C 1
ATOM 656 O O . HIS A 1 86 ? 2.391 -14.352 -12.477 1 97.94 86 HIS A O 1
ATOM 662 N N . ILE A 1 87 ? 3.588 -14.555 -10.586 1 98.38 87 ILE A N 1
ATOM 663 C CA . ILE A 1 87 ? 2.738 -13.727 -9.742 1 98.38 87 ILE A CA 1
ATOM 664 C C . ILE A 1 87 ? 3.605 -12.82 -8.867 1 98.38 87 ILE A C 1
ATOM 666 O O . ILE A 1 87 ? 4.617 -13.266 -8.312 1 98.38 87 ILE A O 1
ATOM 670 N N . GLY A 1 88 ? 3.285 -11.531 -8.906 1 98.81 88 GLY A N 1
ATOM 671 C CA . GLY A 1 88 ? 3.857 -10.633 -7.918 1 98.81 88 GLY A CA 1
ATOM 672 C C . GLY A 1 88 ? 3.262 -10.812 -6.535 1 98.81 88 GLY A C 1
ATOM 673 O O . GLY A 1 88 ? 2.059 -11.047 -6.398 1 98.81 88 GLY A O 1
ATOM 674 N N . ILE A 1 89 ? 4.074 -10.727 -5.531 1 98.94 89 ILE A N 1
ATOM 675 C CA . ILE A 1 89 ? 3.686 -10.93 -4.141 1 98.94 89 ILE A CA 1
ATOM 676 C C . ILE A 1 89 ? 4.133 -9.742 -3.295 1 98.94 89 ILE A C 1
ATOM 678 O O . ILE A 1 89 ? 5.312 -9.383 -3.297 1 98.94 89 ILE A O 1
ATOM 682 N N . ALA A 1 90 ? 3.184 -9.211 -2.613 1 98.94 90 ALA A N 1
ATOM 683 C CA . ALA A 1 90 ? 3.506 -8.086 -1.744 1 98.94 90 ALA A CA 1
ATOM 684 C C . ALA A 1 90 ? 4.586 -8.461 -0.733 1 98.94 90 ALA A C 1
ATOM 686 O O . ALA A 1 90 ? 4.402 -9.383 0.065 1 98.94 90 ALA A O 1
ATOM 687 N N . ALA A 1 91 ? 5.648 -7.699 -0.738 1 98.88 91 ALA A N 1
ATOM 688 C CA . ALA A 1 91 ? 6.734 -7.98 0.195 1 98.88 91 ALA A CA 1
ATOM 689 C C . ALA A 1 91 ? 6.293 -7.742 1.637 1 98.88 91 ALA A C 1
ATOM 691 O O . ALA A 1 91 ? 6.715 -8.461 2.547 1 98.88 91 ALA A O 1
ATOM 692 N N . GLY A 1 92 ? 5.434 -6.789 1.813 1 98.81 92 GLY A N 1
ATOM 693 C CA . GLY A 1 92 ? 4.996 -6.414 3.148 1 98.81 92 GLY A CA 1
ATOM 694 C C . GLY A 1 92 ? 4.141 -7.477 3.814 1 98.81 92 GLY A C 1
ATOM 695 O O . GLY A 1 92 ? 3.924 -7.438 5.027 1 98.81 92 GLY A O 1
ATOM 696 N N . ALA A 1 93 ? 3.635 -8.367 3.051 1 98.81 93 ALA A N 1
ATOM 697 C CA . ALA A 1 93 ? 2.75 -9.406 3.574 1 98.81 93 ALA A CA 1
ATOM 698 C C . ALA A 1 93 ? 3.543 -10.625 4.035 1 98.81 93 ALA A C 1
ATOM 700 O O . ALA A 1 93 ? 2.984 -11.547 4.629 1 98.81 93 ALA A O 1
ATOM 701 N N . LEU A 1 94 ? 4.828 -10.625 3.766 1 98.81 94 LEU A N 1
ATOM 702 C CA . LEU A 1 94 ? 5.66 -11.781 4.055 1 98.81 94 LEU A CA 1
ATOM 703 C C . LEU A 1 94 ? 6.156 -11.75 5.496 1 98.81 94 LEU A C 1
ATOM 705 O O . LEU A 1 94 ? 6.449 -10.68 6.035 1 98.81 94 LEU A O 1
ATOM 709 N N . GLU A 1 95 ? 6.199 -12.898 6.035 1 98.38 95 GLU A N 1
ATOM 710 C CA . GLU A 1 95 ? 6.766 -13.016 7.375 1 98.38 95 GLU A CA 1
ATOM 711 C C . GLU A 1 95 ? 8.242 -12.625 7.387 1 98.38 95 GLU A C 1
ATOM 713 O O . GLU A 1 95 ? 8.984 -12.977 6.473 1 98.38 95 GLU A O 1
ATOM 718 N N . THR A 1 96 ? 8.641 -11.914 8.398 1 97 96 THR A N 1
ATOM 719 C CA . THR A 1 96 ? 10.031 -11.5 8.562 1 97 96 THR A CA 1
ATOM 720 C C . THR A 1 96 ? 10.781 -12.477 9.461 1 97 96 THR A C 1
ATOM 722 O O . THR A 1 96 ? 10.18 -13.102 10.344 1 97 96 THR A O 1
ATOM 725 N N . PRO A 1 97 ? 12.078 -12.586 9.406 1 97.81 97 PRO A N 1
ATOM 726 C CA . PRO A 1 97 ? 12.859 -11.984 8.32 1 97.81 97 PRO A CA 1
ATOM 727 C C . PRO A 1 97 ? 12.547 -12.602 6.957 1 97.81 97 PRO A C 1
ATOM 729 O O . PRO A 1 97 ? 12.414 -13.82 6.84 1 97.81 97 PRO A O 1
ATOM 732 N N . THR A 1 98 ? 12.43 -11.781 5.859 1 98.19 98 THR A N 1
ATOM 733 C CA . THR A 1 98 ? 12.078 -12.25 4.523 1 98.19 98 THR A CA 1
ATOM 734 C C . THR A 1 98 ? 13.305 -12.797 3.805 1 98.19 98 THR A C 1
ATOM 736 O O . THR A 1 98 ? 13.195 -13.719 2.994 1 98.19 98 THR A O 1
ATOM 739 N N . GLY A 1 99 ? 14.422 -12.109 4.07 1 97.69 99 GLY A N 1
ATOM 740 C CA . GLY A 1 99 ? 15.633 -12.414 3.328 1 97.69 99 GLY A CA 1
ATOM 741 C C . GLY A 1 99 ? 15.695 -11.734 1.974 1 97.69 99 GLY A C 1
ATOM 742 O O . GLY A 1 99 ? 16.625 -11.953 1.2 1 97.69 99 GLY A O 1
ATOM 743 N N . LEU A 1 100 ? 14.766 -10.93 1.656 1 98.56 100 LEU A N 1
ATOM 744 C CA . LEU A 1 100 ? 14.727 -10.219 0.382 1 98.56 100 LEU A CA 1
ATOM 745 C C . LEU A 1 100 ? 15.602 -8.977 0.426 1 98.56 100 LEU A C 1
ATOM 747 O O . LEU A 1 100 ? 15.898 -8.453 1.505 1 98.56 100 LEU A O 1
ATOM 751 N N . THR A 1 101 ? 16.016 -8.531 -0.738 1 98.62 101 THR A N 1
ATOM 752 C CA . THR A 1 101 ? 16.828 -7.324 -0.872 1 98.62 101 THR A CA 1
ATOM 753 C C . THR A 1 101 ? 16.188 -6.359 -1.869 1 98.62 101 THR A C 1
ATOM 755 O O . THR A 1 101 ? 15.391 -6.77 -2.719 1 98.62 101 THR A O 1
ATOM 758 N N . PRO A 1 102 ? 16.5 -5.043 -1.72 1 98.69 102 PRO A N 1
ATOM 759 C CA . PRO A 1 102 ? 16.016 -4.125 -2.754 1 98.69 102 PRO A CA 1
ATOM 760 C C . PRO A 1 102 ? 16.562 -4.469 -4.141 1 98.69 102 PRO A C 1
ATOM 762 O O . PRO A 1 102 ? 17.75 -4.691 -4.305 1 98.69 102 PRO A O 1
ATOM 765 N N . GLY A 1 103 ? 15.719 -4.48 -5.117 1 98.75 103 GLY A N 1
ATOM 766 C CA . GLY A 1 103 ? 16.109 -4.812 -6.48 1 98.75 103 GLY A CA 1
ATOM 767 C C . GLY A 1 103 ? 16.141 -3.607 -7.402 1 98.75 103 GLY A C 1
ATOM 768 O O . GLY A 1 103 ? 17.203 -3.232 -7.902 1 98.75 103 GLY A O 1
ATOM 769 N N . LYS A 1 104 ? 14.961 -3.061 -7.609 1 98.75 104 LYS A N 1
ATOM 770 C CA . LYS A 1 104 ? 14.828 -1.902 -8.492 1 98.75 104 LYS A CA 1
ATOM 771 C C . LYS A 1 104 ? 13.562 -1.108 -8.172 1 98.75 104 LYS A C 1
ATOM 773 O O . LYS A 1 104 ? 12.562 -1.676 -7.727 1 98.75 104 LYS A O 1
ATOM 778 N N . HIS A 1 105 ? 13.664 0.203 -8.383 1 98.81 105 HIS A N 1
ATOM 779 C CA . HIS A 1 105 ? 12.516 1.098 -8.461 1 98.81 105 HIS A CA 1
ATOM 780 C C . HIS A 1 105 ? 12.094 1.339 -9.906 1 98.81 105 HIS A C 1
ATOM 782 O O . HIS A 1 105 ? 12.891 1.809 -10.719 1 98.81 105 HIS A O 1
ATOM 788 N N . ILE A 1 106 ? 10.883 1.02 -10.172 1 98.81 106 ILE A N 1
ATOM 789 C CA . ILE A 1 106 ? 10.422 1.171 -11.547 1 98.81 106 ILE A CA 1
ATOM 790 C C . ILE A 1 106 ? 9.336 2.24 -11.609 1 98.81 106 ILE A C 1
ATOM 792 O O . ILE A 1 106 ? 8.742 2.598 -10.594 1 98.81 106 ILE A O 1
ATOM 796 N N . PHE A 1 107 ? 9.094 2.799 -12.875 1 98.75 107 PHE A N 1
ATOM 797 C CA . PHE A 1 107 ? 8.133 3.871 -13.125 1 98.75 107 PHE A CA 1
ATOM 798 C C . PHE A 1 107 ? 8.43 5.074 -12.234 1 98.75 107 PHE A C 1
ATOM 800 O O . PHE A 1 107 ? 7.512 5.707 -11.711 1 98.75 107 PHE A O 1
ATOM 807 N N . THR A 1 108 ? 9.727 5.367 -12.094 1 98.69 108 THR A N 1
ATOM 808 C CA . THR A 1 108 ? 10.094 6.457 -11.195 1 98.69 108 THR A CA 1
ATOM 809 C C . THR A 1 108 ? 9.734 7.809 -11.805 1 98.69 108 THR A C 1
ATOM 811 O O . THR A 1 108 ? 9.641 8.812 -11.094 1 98.69 108 THR A O 1
ATOM 814 N N . ALA A 1 109 ? 9.477 7.832 -13.133 1 98.06 109 ALA A N 1
ATOM 815 C CA . ALA A 1 109 ? 9.008 9.062 -13.766 1 98.06 109 ALA A CA 1
ATOM 816 C C . ALA A 1 109 ? 7.594 9.406 -13.312 1 98.06 109 ALA A C 1
ATOM 818 O O . ALA A 1 109 ? 7.172 10.562 -13.398 1 98.06 109 ALA A O 1
ATOM 819 N N . ASP A 1 110 ? 6.902 8.391 -12.797 1 97.62 110 ASP A N 1
ATOM 820 C CA . ASP A 1 110 ? 5.516 8.57 -12.375 1 97.62 110 ASP A CA 1
ATOM 821 C C . ASP A 1 110 ? 5.418 8.664 -10.852 1 97.62 110 ASP A C 1
ATOM 823 O O . ASP A 1 110 ? 4.32 8.609 -10.297 1 97.62 110 ASP A O 1
ATOM 827 N N . LYS A 1 111 ? 6.547 8.766 -10.195 1 98.06 111 LYS A N 1
ATOM 828 C CA . LYS A 1 111 ? 6.527 8.766 -8.734 1 98.06 111 LYS A CA 1
ATOM 829 C C . LYS A 1 111 ? 5.629 9.867 -8.195 1 98.06 111 LYS A C 1
ATOM 831 O O . LYS A 1 111 ? 5.449 10.906 -8.836 1 98.06 111 LYS A O 1
ATOM 836 N N . GLY A 1 112 ? 5.031 9.68 -7.047 1 97.88 112 GLY A N 1
ATOM 837 C CA . GLY A 1 112 ? 4.301 10.734 -6.363 1 97.88 112 GLY A CA 1
ATOM 838 C C . GLY A 1 112 ? 5.16 11.938 -6.023 1 97.88 112 GLY A C 1
ATOM 839 O O . GLY A 1 112 ? 6.391 11.836 -5.984 1 97.88 112 GLY A O 1
ATOM 840 N N . ASP A 1 113 ? 4.555 13.047 -5.723 1 98.44 113 ASP A N 1
ATOM 841 C CA . ASP A 1 113 ? 5.273 14.297 -5.473 1 98.44 113 ASP A CA 1
ATOM 842 C C . ASP A 1 113 ? 5.461 14.523 -3.975 1 98.44 113 ASP A C 1
ATOM 844 O O . ASP A 1 113 ? 5.809 15.633 -3.551 1 98.44 113 ASP A O 1
ATOM 848 N N . TYR A 1 114 ? 5.309 13.555 -3.18 1 98.56 114 TYR A N 1
ATOM 849 C CA . TYR A 1 114 ? 5.273 13.742 -1.733 1 98.56 114 TYR A CA 1
ATOM 850 C C . TYR A 1 114 ? 6.359 12.922 -1.051 1 98.56 114 TYR A C 1
ATOM 852 O O . TYR A 1 114 ? 6.348 12.758 0.172 1 98.56 114 TYR A O 1
ATOM 860 N N . TYR A 1 115 ? 7.219 12.367 -1.762 1 98.31 115 TYR A N 1
ATOM 861 C CA . TYR A 1 115 ? 8.305 11.57 -1.202 1 98.31 115 TYR A CA 1
ATOM 862 C C . TYR A 1 115 ? 9.523 11.602 -2.117 1 98.31 115 TYR A C 1
ATOM 864 O O . TYR A 1 115 ? 9.414 11.914 -3.305 1 98.31 115 TYR A O 1
ATOM 872 N N . ASP A 1 116 ? 10.68 11.242 -1.551 1 97.5 116 ASP A N 1
ATOM 873 C CA . ASP A 1 116 ? 11.891 11.008 -2.33 1 97.5 116 ASP A CA 1
ATOM 874 C C . ASP A 1 116 ? 12.117 9.516 -2.557 1 97.5 116 ASP A C 1
ATOM 876 O O . ASP A 1 116 ? 11.633 8.68 -1.785 1 97.5 116 ASP A O 1
ATOM 880 N N . LEU A 1 117 ? 12.828 9.227 -3.635 1 97.31 117 LEU A N 1
ATOM 881 C CA . LEU A 1 117 ? 13.203 7.84 -3.91 1 97.31 117 LEU A CA 1
ATOM 882 C C . LEU A 1 117 ? 14.344 7.391 -3.002 1 97.31 117 LEU A C 1
ATOM 884 O O . LEU A 1 117 ? 15.336 8.102 -2.855 1 97.31 117 LEU A O 1
ATOM 888 N N . PRO A 1 118 ? 14.141 6.215 -2.393 1 96.56 118 PRO A N 1
ATOM 889 C CA . PRO A 1 118 ? 15.297 5.68 -1.68 1 96.56 118 PRO A CA 1
ATOM 890 C C . PRO A 1 118 ? 16.484 5.406 -2.604 1 96.56 118 PRO A C 1
ATOM 892 O O . PRO A 1 118 ? 16.297 5.207 -3.809 1 96.56 118 PRO A O 1
ATOM 895 N N . ALA A 1 119 ? 17.734 5.391 -2.014 1 96.81 119 ALA A N 1
ATOM 896 C CA . ALA A 1 119 ? 18.938 5.168 -2.803 1 96.81 119 ALA A CA 1
ATOM 897 C C . ALA A 1 119 ? 19.328 3.695 -2.795 1 96.81 119 ALA A C 1
ATOM 899 O O . ALA A 1 119 ? 20.422 3.338 -3.238 1 96.81 119 ALA A O 1
ATOM 900 N N . ASP A 1 120 ? 18.484 2.902 -2.42 1 98.06 120 ASP A N 1
ATOM 901 C CA . ASP A 1 120 ? 18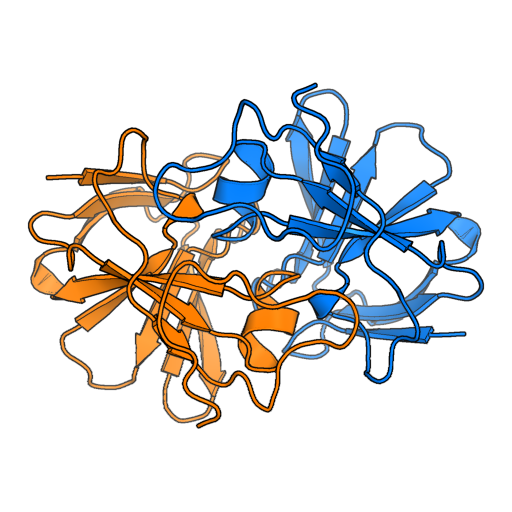.859 1.533 -2.07 1 98.06 120 ASP A CA 1
ATOM 902 C C . ASP A 1 120 ? 18.859 0.635 -3.305 1 98.06 120 ASP A C 1
ATOM 904 O O . ASP A 1 120 ? 19.312 -0.514 -3.24 1 98.06 120 ASP A O 1
ATOM 908 N N . ALA A 1 121 ? 18.406 1.025 -4.473 1 98.5 121 ALA A N 1
ATOM 909 C CA . ALA A 1 121 ? 18.344 0.238 -5.703 1 98.5 121 ALA A CA 1
ATOM 910 C C . ALA A 1 121 ? 18.281 1.142 -6.93 1 98.5 121 ALA A C 1
ATOM 912 O O . ALA A 1 121 ? 18 2.338 -6.812 1 98.5 121 ALA A O 1
ATOM 913 N N . PRO A 1 122 ? 18.547 0.588 -8.086 1 98.56 122 PRO A N 1
ATOM 914 C CA . PRO A 1 122 ? 18.453 1.396 -9.305 1 98.56 122 PRO A CA 1
ATOM 915 C C . PRO A 1 122 ? 17.047 1.969 -9.531 1 98.56 122 PRO A C 1
ATOM 917 O O . PRO A 1 122 ? 16.062 1.324 -9.195 1 98.56 122 PRO A O 1
ATOM 920 N N . HIS A 1 123 ? 17.062 3.199 -10.109 1 98.62 123 HIS A N 1
ATOM 921 C CA . HIS A 1 123 ? 15.828 3.873 -10.492 1 98.62 123 HIS A CA 1
ATOM 922 C C . HIS A 1 123 ? 15.602 3.791 -12 1 98.62 123 HIS A C 1
ATOM 924 O O . HIS A 1 123 ? 16.438 4.246 -12.781 1 98.62 123 HIS A O 1
ATOM 930 N N . ILE A 1 124 ? 14.516 3.209 -12.344 1 98.69 124 ILE A N 1
ATOM 931 C CA . ILE A 1 124 ? 14.164 3.039 -13.75 1 98.69 124 ILE A CA 1
ATOM 932 C C . ILE A 1 124 ? 12.906 3.852 -14.062 1 98.69 124 ILE A C 1
ATOM 934 O O . ILE A 1 124 ? 11.82 3.551 -13.562 1 98.69 124 ILE A O 1
ATOM 938 N N . PRO A 1 125 ? 12.984 5.062 -14.82 1 95.75 125 PRO A N 1
ATOM 939 C CA . PRO A 1 125 ? 11.812 5.906 -15.078 1 95.75 125 PRO A CA 1
ATOM 940 C C . PRO A 1 125 ? 10.727 5.191 -15.875 1 95.75 125 PRO A C 1
ATOM 942 O O . PRO A 1 125 ? 9.547 5.5 -15.734 1 95.75 125 PRO A O 1
ATOM 945 N N . ASP A 1 126 ? 10.672 4.098 -16.531 1 82 126 ASP A N 1
ATOM 946 C CA . ASP A 1 126 ? 9.961 3.375 -17.594 1 82 126 ASP A CA 1
ATOM 947 C C . ASP A 1 126 ? 9.992 4.145 -18.906 1 82 126 ASP A C 1
ATOM 949 O O . ASP A 1 126 ? 10.133 5.367 -18.906 1 82 126 ASP A O 1
ATOM 953 N N . MET B 1 1 ? -8.648 22.547 -1.624 1 93.94 1 MET B N 1
ATOM 954 C CA . MET B 1 1 ? -9.414 21.312 -1.758 1 93.94 1 MET B CA 1
ATOM 955 C C . MET B 1 1 ? -8.688 20.297 -2.639 1 93.94 1 MET B C 1
ATOM 957 O O . MET B 1 1 ? -8.242 20.641 -3.74 1 93.94 1 MET B O 1
ATOM 961 N N . ILE B 1 2 ? -8.453 19.141 -2.113 1 97.62 2 ILE B N 1
ATOM 962 C CA . ILE B 1 2 ? -7.801 18.109 -2.902 1 97.62 2 ILE B CA 1
ATOM 963 C C . ILE B 1 2 ? -8.75 16.922 -3.086 1 97.62 2 ILE B C 1
ATOM 965 O O . ILE B 1 2 ? -9.578 16.641 -2.213 1 97.62 2 ILE B O 1
ATOM 969 N N . ARG B 1 3 ? -8.672 16.328 -4.227 1 98.75 3 ARG B N 1
ATOM 970 C CA . ARG B 1 3 ? -9.539 15.203 -4.57 1 98.75 3 ARG B CA 1
ATOM 971 C C . ARG B 1 3 ? -8.758 13.891 -4.594 1 98.75 3 ARG B C 1
ATOM 973 O O . ARG B 1 3 ? -7.551 13.891 -4.836 1 98.75 3 ARG B O 1
ATOM 980 N N . GLY B 1 4 ? -9.469 12.82 -4.301 1 98.81 4 GLY B N 1
ATOM 981 C CA . GLY B 1 4 ? -8.891 11.492 -4.367 1 98.81 4 GLY B CA 1
ATOM 982 C C . GLY B 1 4 ? -9.906 10.414 -4.699 1 98.81 4 GLY B C 1
ATOM 983 O O . GLY B 1 4 ? -11.109 10.68 -4.738 1 98.81 4 GLY B O 1
ATOM 984 N N . SER B 1 5 ? -9.375 9.258 -5.039 1 98.81 5 SER B N 1
ATOM 985 C CA . SER B 1 5 ? -10.242 8.125 -5.359 1 98.81 5 SER B CA 1
ATOM 986 C C . SER B 1 5 ? -9.469 6.812 -5.328 1 98.81 5 SER B C 1
ATOM 988 O O . SER B 1 5 ? -8.242 6.809 -5.379 1 98.81 5 SER B O 1
ATOM 990 N N . CYS B 1 6 ? -10.344 5.758 -5.219 1 98.75 6 CYS B N 1
ATOM 991 C CA . CYS B 1 6 ? -9.758 4.441 -5.469 1 98.75 6 CYS B CA 1
ATOM 992 C C . CYS B 1 6 ? -9.617 4.184 -6.961 1 98.75 6 CYS B C 1
ATOM 994 O O . CYS B 1 6 ? -9.883 5.07 -7.777 1 98.75 6 CYS B O 1
ATOM 996 N N . LEU B 1 7 ? -9.211 2.975 -7.367 1 98.19 7 LEU B N 1
ATOM 997 C CA . LEU B 1 7 ? -8.914 2.637 -8.758 1 98.19 7 LEU B CA 1
ATOM 998 C C . LEU B 1 7 ? -10.195 2.6 -9.594 1 98.19 7 LEU B C 1
ATOM 1000 O O . LEU B 1 7 ? -10.195 3.01 -10.75 1 98.19 7 LEU B O 1
ATOM 1004 N N . CYS B 1 8 ? -11.227 2.119 -9.023 1 98.12 8 CYS B N 1
ATOM 1005 C CA . CYS B 1 8 ? -12.422 1.812 -9.805 1 98.12 8 CYS B CA 1
ATOM 1006 C C . CYS B 1 8 ? -13.438 2.941 -9.703 1 98.12 8 CYS B C 1
ATOM 1008 O O . CYS B 1 8 ? -14.477 2.9 -10.367 1 98.12 8 CYS B O 1
ATOM 1010 N N . GLY B 1 9 ? -13.109 3.848 -8.867 1 98.06 9 GLY B N 1
ATOM 1011 C CA . GLY B 1 9 ? -14.016 4.973 -8.719 1 98.06 9 GLY B CA 1
ATOM 1012 C C . GLY B 1 9 ? -15.148 4.703 -7.75 1 98.06 9 GLY B C 1
ATOM 1013 O O . GLY B 1 9 ? -15.969 5.582 -7.48 1 98.06 9 GLY B O 1
ATOM 1014 N N . GLY B 1 10 ? -15.227 3.508 -7.164 1 98.81 10 GLY B N 1
ATOM 1015 C CA . GLY B 1 10 ? -16.266 3.174 -6.203 1 98.81 10 GLY B CA 1
ATOM 1016 C C . GLY B 1 10 ? -16.172 3.975 -4.918 1 98.81 10 GLY B C 1
ATOM 1017 O O . GLY B 1 10 ? -17.141 4.07 -4.168 1 98.81 10 GLY B O 1
ATOM 1018 N N . VAL B 1 11 ? -15.031 4.508 -4.688 1 98.94 11 VAL B N 1
ATOM 1019 C CA . VAL B 1 11 ? -14.789 5.473 -3.619 1 98.94 11 VAL B CA 1
ATOM 1020 C C . VAL B 1 11 ? -14.141 6.727 -4.195 1 98.94 11 VAL B C 1
ATOM 1022 O O . VAL B 1 11 ? -13.102 6.648 -4.859 1 98.94 11 VAL B O 1
ATOM 1025 N N . SER B 1 12 ? -14.695 7.797 -4.078 1 98.88 12 SER B N 1
ATOM 1026 C CA . SER B 1 12 ? -14.164 9.109 -4.441 1 98.88 12 SER B CA 1
ATOM 1027 C C . SER B 1 12 ? -14.469 10.148 -3.367 1 98.88 12 SER B C 1
ATOM 1029 O O . SER B 1 12 ? -15.508 10.078 -2.711 1 98.88 12 SER B O 1
ATOM 1031 N N . PHE B 1 13 ? -13.547 11.078 -3.178 1 98.94 13 PHE B N 1
ATOM 1032 C CA . PHE B 1 13 ? -13.695 12 -2.057 1 98.94 13 PHE B CA 1
ATOM 1033 C C . PHE B 1 13 ? -12.945 13.305 -2.328 1 98.94 13 PHE B C 1
ATOM 1035 O O . PHE B 1 13 ? -12.109 13.367 -3.236 1 98.94 13 PHE B O 1
ATOM 1042 N N . GLU B 1 14 ? -13.328 14.266 -1.603 1 98.88 14 GLU B N 1
ATOM 1043 C CA . GLU B 1 14 ? -12.68 15.578 -1.56 1 98.88 14 GLU B CA 1
ATOM 1044 C C . GLU B 1 14 ? -12.273 15.945 -0.137 1 98.88 14 GLU B C 1
ATOM 1046 O O . GLU B 1 14 ? -12.992 15.648 0.819 1 98.88 14 GLU B O 1
ATOM 1051 N N . VAL B 1 15 ? -11.156 16.547 -0.027 1 98.56 15 VAL B N 1
ATOM 1052 C CA . VAL B 1 15 ? -10.633 16.953 1.275 1 98.56 15 VAL B CA 1
ATOM 1053 C C . VAL B 1 15 ? -10.375 18.453 1.294 1 98.56 15 VAL B C 1
ATOM 1055 O O . VAL B 1 15 ? -9.602 18.969 0.487 1 98.56 15 VAL B O 1
ATOM 1058 N N . ALA B 1 16 ? -10.883 19.156 2.182 1 97.75 16 ALA B N 1
ATOM 1059 C CA . ALA B 1 16 ? -10.82 20.625 2.217 1 97.75 16 ALA B CA 1
ATOM 1060 C C . ALA B 1 16 ? -9.484 21.094 2.781 1 97.75 16 ALA B C 1
ATOM 1062 O O . ALA B 1 16 ? -8.891 22.047 2.268 1 97.75 16 ALA B O 1
ATOM 1063 N N . ASP B 1 17 ? -9.047 20.531 3.9 1 96.25 17 ASP B N 1
ATOM 1064 C CA . ASP B 1 17 ? -7.867 21.016 4.602 1 96.25 17 ASP B CA 1
ATOM 1065 C C . ASP B 1 17 ? -7.004 19.844 5.094 1 96.25 17 ASP B C 1
ATOM 1067 O O . ASP B 1 17 ? -6.816 19.672 6.301 1 96.25 17 ASP B O 1
ATOM 1071 N N . PRO B 1 18 ? -6.398 19.219 4.156 1 98.19 18 PRO B N 1
ATOM 1072 C CA . PRO B 1 18 ? -5.5 18.156 4.605 1 98.19 18 PRO B CA 1
ATOM 1073 C C . PRO B 1 18 ? -4.223 18.688 5.246 1 98.19 18 PRO B C 1
ATOM 1075 O O . PRO B 1 18 ? -3.762 19.781 4.898 1 98.19 18 PRO B O 1
ATOM 1078 N N . ARG B 1 19 ? -3.691 17.922 6.242 1 98.31 19 ARG B N 1
ATOM 1079 C CA . ARG B 1 19 ? -2.338 18.203 6.707 1 98.31 19 ARG B CA 1
ATOM 1080 C C . ARG B 1 19 ? -1.356 18.25 5.543 1 98.31 19 ARG B C 1
ATOM 1082 O O . ARG B 1 19 ? -1.367 17.359 4.68 1 98.31 19 ARG B O 1
ATOM 1089 N N . PRO B 1 20 ? -0.536 19.25 5.496 1 98.19 20 PRO B N 1
ATOM 1090 C CA . PRO B 1 20 ? 0.314 19.453 4.32 1 98.19 20 PRO B CA 1
ATOM 1091 C C . PRO B 1 20 ? 1.457 18.438 4.242 1 98.19 20 PRO B C 1
ATOM 1093 O O . PRO B 1 20 ? 2.176 18.391 3.24 1 98.19 20 PRO B O 1
ATOM 1096 N N . SER B 1 21 ? 1.66 17.641 5.297 1 98.56 21 SER B N 1
ATOM 1097 C CA . SER B 1 21 ? 2.754 16.672 5.301 1 98.56 21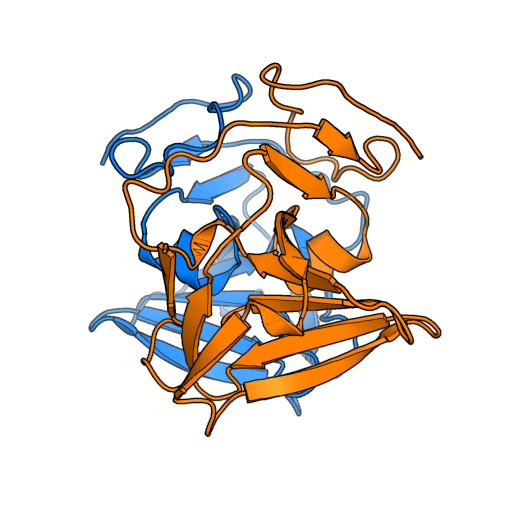 SER B CA 1
ATOM 1098 C C . SER B 1 21 ? 2.227 15.25 5.375 1 98.56 21 SER B C 1
ATOM 1100 O O . SER B 1 21 ? 1.121 15.016 5.863 1 98.56 21 SER B O 1
ATOM 1102 N N . VAL B 1 22 ? 3.076 14.383 4.867 1 98.88 22 VAL B N 1
ATOM 1103 C CA . VAL B 1 22 ? 2.742 12.961 4.816 1 98.88 22 VAL B CA 1
ATOM 1104 C C . VAL B 1 22 ? 3.494 12.219 5.918 1 98.88 22 VAL B C 1
ATOM 1106 O O . VAL B 1 22 ? 4.68 12.469 6.148 1 98.88 22 VAL B O 1
ATOM 1109 N N . THR B 1 23 ? 2.775 11.438 6.617 1 98.88 23 THR B N 1
ATOM 1110 C CA . THR B 1 23 ? 3.377 10.484 7.543 1 98.88 23 THR B CA 1
ATOM 1111 C C . THR B 1 23 ? 3.559 9.125 6.875 1 98.88 23 THR B C 1
ATOM 1113 O O . THR B 1 23 ? 2.635 8.609 6.238 1 98.88 23 THR B O 1
ATOM 1116 N N . PHE B 1 24 ? 4.738 8.555 6.984 1 98.88 24 PHE B N 1
ATOM 1117 C CA . PHE B 1 24 ? 5.066 7.227 6.477 1 98.88 24 PHE B CA 1
ATOM 1118 C C . PHE B 1 24 ? 5.172 6.223 7.617 1 98.88 24 PHE B C 1
ATOM 1120 O O . PHE B 1 24 ? 6.086 6.309 8.438 1 98.88 24 PHE B O 1
ATOM 1127 N N . CYS B 1 25 ? 4.262 5.309 7.668 1 98.81 25 CYS B N 1
ATOM 1128 C CA . CYS B 1 25 ? 4.223 4.344 8.766 1 98.81 25 CYS B CA 1
ATOM 1129 C C . CYS B 1 25 ? 4.836 3.016 8.336 1 98.81 25 CYS B C 1
ATOM 1131 O O . CYS B 1 25 ? 4.344 2.367 7.414 1 98.81 25 CYS B O 1
ATOM 1133 N N . HIS B 1 26 ? 5.836 2.559 9.016 1 98.69 26 HIS B N 1
ATOM 1134 C CA . HIS B 1 26 ? 6.602 1.372 8.656 1 98.69 26 HIS B CA 1
ATOM 1135 C C . HIS B 1 26 ? 6.211 0.178 9.523 1 98.69 26 HIS B C 1
ATOM 1137 O O . HIS B 1 26 ? 6.836 -0.883 9.445 1 98.69 26 HIS B O 1
ATOM 1143 N N . CYS B 1 27 ? 5.172 0.254 10.367 1 98.19 27 CYS B N 1
ATOM 1144 C CA . CYS B 1 27 ? 4.82 -0.842 11.266 1 98.19 27 CYS B CA 1
ATOM 1145 C C . CYS B 1 27 ? 4.359 -2.062 10.477 1 98.19 27 CYS B C 1
ATOM 1147 O O . CYS B 1 27 ? 4.055 -1.961 9.289 1 98.19 27 CYS B O 1
ATOM 1149 N N . SER B 1 28 ? 4.281 -3.158 11.164 1 97.5 28 SER B N 1
ATOM 1150 C CA . SER B 1 28 ? 3.984 -4.418 10.492 1 97.5 28 SER B CA 1
ATOM 1151 C C . SER B 1 28 ? 2.547 -4.449 9.984 1 97.5 28 SER B C 1
ATOM 1153 O O . SER B 1 28 ? 2.258 -5.066 8.961 1 97.5 28 SER B O 1
ATOM 1155 N N . LEU B 1 29 ? 1.606 -3.803 10.633 1 98.12 29 LEU B N 1
ATOM 1156 C CA . LEU B 1 29 ? 0.216 -3.809 10.188 1 98.12 29 LEU B CA 1
ATOM 1157 C C . LEU B 1 29 ? 0.061 -3.043 8.875 1 98.12 29 LEU B C 1
ATOM 1159 O O . LEU B 1 29 ? -0.611 -3.512 7.953 1 98.12 29 LEU B O 1
ATOM 1163 N N . CYS B 1 30 ? 0.712 -1.905 8.789 1 98.5 30 CYS B N 1
ATOM 1164 C CA . CYS B 1 30 ? 0.625 -1.114 7.566 1 98.5 30 CYS B CA 1
ATOM 1165 C C . CYS B 1 30 ? 1.311 -1.826 6.406 1 98.5 30 CYS B C 1
ATOM 1167 O O . CYS B 1 30 ? 0.842 -1.763 5.27 1 98.5 30 CYS B O 1
ATOM 1169 N N . ARG B 1 31 ? 2.438 -2.471 6.754 1 98.62 31 ARG B N 1
ATOM 1170 C CA . ARG B 1 31 ? 3.117 -3.211 5.695 1 98.62 31 ARG B CA 1
ATOM 1171 C C . ARG B 1 31 ? 2.248 -4.355 5.184 1 98.62 31 ARG B C 1
ATOM 1173 O O . ARG B 1 31 ? 2.062 -4.512 3.977 1 98.62 31 ARG B O 1
ATOM 1180 N N . ALA B 1 32 ? 1.666 -5.086 6.059 1 98.12 32 ALA B N 1
ATOM 1181 C CA . ALA B 1 32 ? 0.817 -6.207 5.668 1 98.12 32 ALA B CA 1
ATOM 1182 C C . ALA B 1 32 ? -0.42 -5.727 4.918 1 98.12 32 ALA B C 1
ATOM 1184 O O . ALA B 1 32 ? -0.901 -6.402 4.004 1 98.12 32 ALA B O 1
ATOM 1185 N N . TRP B 1 33 ? -0.903 -4.613 5.266 1 98.75 33 TRP B N 1
ATOM 1186 C CA . TRP B 1 33 ? -2.139 -4.078 4.703 1 98.75 33 TRP B CA 1
ATOM 1187 C C . TRP B 1 33 ? -1.898 -3.512 3.307 1 98.75 33 TRP B C 1
ATOM 1189 O O . TRP B 1 33 ? -2.623 -3.84 2.363 1 98.75 33 TRP B O 1
ATOM 1199 N N . SER B 1 34 ? -0.875 -2.77 3.127 1 98.62 34 SER B N 1
ATOM 1200 C CA . SER B 1 34 ? -0.676 -2.012 1.896 1 98.62 34 SER B CA 1
ATOM 1201 C C . SER B 1 34 ? 0.272 -2.738 0.946 1 98.62 34 SER B C 1
ATOM 1203 O O . SER B 1 34 ? 0.366 -2.389 -0.232 1 98.62 34 SER B O 1
ATOM 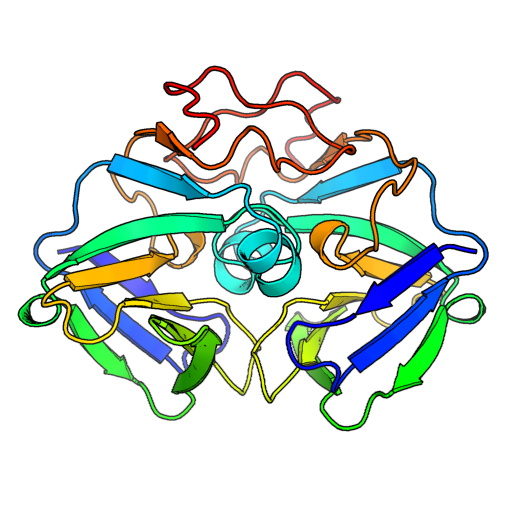1205 N N . GLY B 1 35 ? 0.942 -3.744 1.458 1 98.56 35 GLY B N 1
ATOM 1206 C CA . GLY B 1 35 ? 1.973 -4.418 0.683 1 98.56 35 GLY B CA 1
ATOM 1207 C C . GLY B 1 35 ? 3.35 -3.807 0.862 1 98.56 35 GLY B C 1
ATOM 1208 O O . GLY B 1 35 ? 4.352 -4.383 0.428 1 98.56 35 GLY B O 1
ATOM 1209 N N . HIS B 1 36 ? 3.418 -2.752 1.412 1 98.69 36 HIS B N 1
ATOM 1210 C CA . HIS B 1 36 ? 4.59 -1.961 1.773 1 98.69 36 HIS B CA 1
ATOM 1211 C C . HIS B 1 36 ? 4.273 -0.991 2.906 1 98.69 36 HIS B C 1
ATOM 1213 O O . HIS B 1 36 ? 3.205 -1.073 3.518 1 98.69 36 HIS B O 1
ATOM 1219 N N . TYR B 1 37 ? 5.285 -0.09 3.268 1 98.69 37 TYR B N 1
ATOM 1220 C CA . TYR B 1 37 ? 4.883 0.883 4.277 1 98.69 37 TYR B CA 1
ATOM 1221 C C . TYR B 1 37 ? 3.881 1.878 3.707 1 98.69 37 TYR B C 1
ATOM 1223 O O . TYR B 1 37 ? 3.793 2.051 2.488 1 98.69 37 TYR B O 1
ATOM 1231 N N . TRP B 1 38 ? 3.09 2.404 4.562 1 98.81 38 TRP B N 1
ATOM 1232 C CA . TRP B 1 38 ? 1.932 3.172 4.121 1 98.81 38 TRP B CA 1
ATOM 1233 C C . TRP B 1 38 ? 2.166 4.668 4.305 1 98.81 38 TRP B C 1
ATOM 1235 O O . TRP B 1 38 ? 2.803 5.086 5.273 1 98.81 38 TRP B O 1
ATOM 1245 N N . ALA B 1 39 ? 1.672 5.457 3.365 1 98.94 39 ALA B N 1
ATOM 1246 C CA . ALA B 1 39 ? 1.83 6.91 3.342 1 98.94 39 ALA B CA 1
ATOM 1247 C C . ALA B 1 39 ? 0.478 7.609 3.447 1 98.94 39 ALA B C 1
ATOM 1249 O O . ALA B 1 39 ? -0.418 7.367 2.635 1 98.94 39 ALA B O 1
ATOM 1250 N N . SER B 1 40 ? 0.384 8.461 4.43 1 98.88 40 SER B N 1
ATOM 1251 C CA . SER B 1 40 ? -0.917 9.102 4.586 1 98.88 40 SER B CA 1
ATOM 1252 C C . SER B 1 40 ? -0.769 10.555 5.027 1 98.88 40 SER B C 1
ATOM 1254 O O . SER B 1 40 ? 0.133 10.883 5.801 1 98.88 40 SER B O 1
ATOM 1256 N N . THR B 1 41 ? -1.596 11.406 4.508 1 98.81 41 THR B N 1
ATOM 1257 C CA . THR B 1 41 ? -1.904 12.672 5.168 1 98.81 41 THR B CA 1
ATOM 1258 C C . THR B 1 41 ? -3.088 12.516 6.117 1 98.81 41 THR B C 1
ATOM 1260 O O . THR B 1 41 ? -3.521 11.391 6.395 1 98.81 41 THR B O 1
ATOM 1263 N N . ARG B 1 42 ? -3.518 13.586 6.699 1 98.62 42 ARG B N 1
ATOM 1264 C CA . ARG B 1 42 ? -4.602 13.57 7.676 1 98.62 42 ARG B CA 1
ATOM 1265 C C . ARG B 1 42 ? -5.492 14.797 7.527 1 98.62 42 ARG B C 1
ATOM 1267 O O . ARG B 1 42 ? -5.035 15.859 7.09 1 98.62 42 ARG B O 1
ATOM 1274 N N . ALA B 1 43 ? -6.711 14.617 7.832 1 98.62 43 ALA B N 1
ATOM 1275 C CA . ALA B 1 43 ? -7.648 15.734 7.898 1 98.62 43 ALA B CA 1
ATOM 1276 C C . ALA B 1 43 ? -8.688 15.508 8.992 1 98.62 43 ALA B C 1
ATOM 1278 O O . ALA B 1 43 ? -8.844 14.383 9.492 1 98.62 43 ALA B O 1
ATOM 1279 N N . GLU B 1 44 ? -9.289 16.609 9.367 1 98.19 44 GLU B N 1
ATOM 1280 C CA . GLU B 1 44 ? -10.492 16.422 10.164 1 98.19 44 GLU B CA 1
ATOM 1281 C C . GLU B 1 44 ? -11.547 15.641 9.398 1 98.19 44 GLU B C 1
ATOM 1283 O O . GLU B 1 44 ? -11.734 15.844 8.195 1 98.19 44 GLU B O 1
ATOM 1288 N N . ALA B 1 45 ? -12.156 14.727 10.148 1 97.62 45 ALA B N 1
ATOM 1289 C CA . ALA B 1 45 ? -13.172 13.898 9.5 1 97.62 45 ALA B CA 1
ATOM 1290 C C . ALA B 1 45 ? -14.227 14.766 8.82 1 97.62 45 ALA B C 1
ATOM 1292 O O . ALA B 1 45 ? -14.703 14.43 7.734 1 97.62 45 ALA B O 1
ATOM 1293 N N . ALA B 1 46 ? -14.547 15.852 9.391 1 97.06 46 ALA B N 1
ATOM 1294 C CA . ALA B 1 46 ? -15.578 16.766 8.883 1 97.06 46 ALA B CA 1
ATOM 1295 C C . ALA B 1 46 ? -15.133 17.406 7.578 1 97.06 46 ALA B C 1
ATOM 1297 O O . ALA B 1 46 ? -15.961 17.938 6.828 1 97.06 46 ALA B O 1
ATOM 1298 N N . ASP B 1 47 ? -13.859 17.359 7.301 1 98.25 47 ASP B N 1
ATOM 1299 C CA . ASP B 1 47 ? -13.312 18 6.109 1 98.25 47 ASP B CA 1
ATOM 1300 C C . ASP B 1 47 ? -13.219 17.016 4.941 1 98.25 47 ASP B C 1
ATOM 1302 O O . ASP B 1 47 ? -12.781 17.391 3.85 1 98.25 47 ASP B O 1
ATOM 1306 N N . VAL B 1 48 ? -13.594 15.828 5.188 1 98.5 48 VAL B N 1
ATOM 1307 C CA . VAL B 1 48 ? -13.586 14.82 4.133 1 98.5 48 VAL B CA 1
ATOM 1308 C C . VAL B 1 48 ? -15.016 14.586 3.639 1 98.5 48 VAL B C 1
ATOM 1310 O O . VAL B 1 48 ? -15.891 14.188 4.414 1 98.5 48 VAL B O 1
ATOM 1313 N N . ARG B 1 49 ? -15.188 14.891 2.35 1 98.62 49 ARG B N 1
ATOM 1314 C CA . ARG B 1 49 ? -16.484 14.664 1.732 1 98.62 49 ARG B CA 1
ATOM 1315 C C . ARG B 1 49 ? -16.406 13.562 0.68 1 98.62 49 ARG B C 1
ATOM 1317 O O . ARG B 1 49 ? -15.711 13.711 -0.328 1 98.62 49 ARG B O 1
ATOM 1324 N N . PHE B 1 50 ? -17.156 12.516 0.888 1 98.81 50 PHE B N 1
ATOM 1325 C CA . PHE B 1 50 ? -17.219 11.453 -0.104 1 98.81 50 PHE B CA 1
ATOM 1326 C C . PHE B 1 50 ? -18.188 11.82 -1.226 1 98.81 50 PHE B C 1
ATOM 1328 O O . PHE B 1 50 ? -19.328 12.203 -0.968 1 98.81 50 PHE B O 1
ATOM 1335 N N . THR B 1 51 ? -17.703 11.758 -2.412 1 98.75 51 THR B N 1
ATOM 1336 C CA . THR B 1 51 ? -18.562 11.945 -3.58 1 98.75 51 THR B CA 1
ATOM 1337 C C . THR B 1 51 ? -19.062 10.602 -4.098 1 98.75 51 THR B C 1
ATOM 1339 O O . THR B 1 51 ? -20.031 10.547 -4.852 1 98.75 51 THR B O 1
ATOM 1342 N N . ALA B 1 52 ? -18.375 9.5 -3.834 1 98.81 52 ALA B N 1
ATOM 1343 C CA . ALA B 1 52 ? -18.781 8.102 -3.988 1 98.81 52 ALA B CA 1
ATOM 1344 C C . ALA B 1 52 ? -18.219 7.238 -2.869 1 98.81 52 ALA B C 1
ATOM 1346 O O . ALA B 1 52 ? -17.062 7.406 -2.473 1 98.81 52 ALA B O 1
ATOM 1347 N N . ASP B 1 53 ? -19.016 6.359 -2.293 1 98.75 53 ASP B N 1
ATOM 1348 C CA . ASP B 1 53 ? -18.5 5.496 -1.239 1 98.75 53 ASP B CA 1
ATOM 1349 C C . ASP B 1 53 ? -19.25 4.168 -1.193 1 98.75 53 ASP B C 1
ATOM 1351 O O . ASP B 1 53 ? -19.328 3.533 -0.14 1 98.75 53 ASP B O 1
ATOM 1355 N N . GLU B 1 54 ? -19.797 3.736 -2.312 1 98.44 54 GLU B N 1
ATOM 1356 C CA . GLU B 1 54 ? -20.594 2.518 -2.365 1 98.44 54 GLU B CA 1
ATOM 1357 C C . GLU B 1 54 ? -19.75 1.288 -2.037 1 98.44 54 GLU B C 1
ATOM 1359 O O . GLU B 1 54 ? -20.25 0.309 -1.485 1 98.44 54 GLU B O 1
ATOM 1364 N N . THR B 1 55 ? -18.531 1.287 -2.383 1 98.88 55 THR B N 1
ATOM 1365 C CA . THR B 1 55 ? -17.688 0.116 -2.225 1 98.88 55 THR B CA 1
ATOM 1366 C C . THR B 1 55 ? -16.703 0.316 -1.073 1 98.88 55 THR B C 1
ATOM 1368 O O . THR B 1 55 ? -15.773 -0.475 -0.898 1 98.88 55 THR B O 1
ATOM 1371 N N . LEU B 1 56 ? -16.875 1.432 -0.261 1 98.94 56 LEU B N 1
ATOM 1372 C CA . LEU B 1 56 ? -16.031 1.656 0.91 1 98.94 56 LEU B CA 1
ATOM 1373 C C . LEU B 1 56 ? -16.391 0.688 2.031 1 98.94 56 LEU B C 1
ATOM 1375 O O . LEU B 1 56 ? -17.562 0.556 2.391 1 98.94 56 LEU B O 1
ATOM 1379 N N . ARG B 1 57 ? -15.422 -0 2.52 1 98.88 57 ARG B N 1
ATOM 1380 C CA . ARG B 1 57 ? -15.562 -0.882 3.674 1 98.88 57 ARG B CA 1
ATOM 1381 C C . ARG B 1 57 ? -14.516 -0.566 4.734 1 98.88 57 ARG B C 1
ATOM 1383 O O . ARG B 1 57 ? -13.469 0.014 4.43 1 98.88 57 ARG B O 1
ATOM 1390 N N . TRP B 1 58 ? -14.859 -0.856 5.922 1 98.69 58 TRP B N 1
ATOM 1391 C CA . TRP B 1 58 ? -13.977 -0.612 7.059 1 98.69 58 TRP B CA 1
ATOM 1392 C C . TRP B 1 58 ? -13.633 -1.916 7.773 1 98.69 58 TRP B C 1
ATOM 1394 O O . TRP B 1 58 ? -14.492 -2.779 7.949 1 98.69 58 TRP B O 1
ATOM 1404 N N . TYR B 1 59 ? -12.438 -2.02 8.117 1 98.81 59 TYR B N 1
ATOM 1405 C CA . TYR B 1 59 ? -11.938 -3.166 8.867 1 98.81 59 TYR B CA 1
ATOM 1406 C C . TYR B 1 59 ? -11.266 -2.721 10.164 1 98.81 59 TYR B C 1
ATOM 1408 O O . TYR B 1 59 ? -10.312 -1.94 10.141 1 98.81 59 TYR B O 1
ATOM 1416 N N . ALA B 1 60 ? -11.766 -3.283 11.281 1 98.12 60 ALA B N 1
ATOM 1417 C CA . ALA B 1 60 ? -11.117 -3.01 12.562 1 98.12 60 ALA B CA 1
ATOM 1418 C C . ALA B 1 60 ? -9.781 -3.74 12.664 1 98.12 60 ALA B C 1
ATOM 1420 O O . ALA B 1 60 ? -9.727 -4.898 13.086 1 98.12 60 ALA B O 1
ATOM 1421 N N . SER B 1 61 ? -8.703 -3.086 12.297 1 95.81 61 SER B N 1
ATOM 1422 C CA . SER B 1 61 ? -7.391 -3.713 12.242 1 95.81 61 SER B CA 1
ATOM 1423 C C . SER B 1 61 ? -6.762 -3.797 13.625 1 95.81 61 SER B C 1
ATOM 1425 O O . SER B 1 61 ? -5.754 -4.484 13.82 1 95.81 61 SER B O 1
ATOM 1427 N N . SER B 1 62 ? -7.164 -3.066 14.516 1 94.38 62 SER B N 1
ATOM 1428 C CA . SER B 1 62 ? -6.777 -3.115 15.922 1 94.38 62 SER B CA 1
ATOM 1429 C C . SER B 1 62 ? -7.945 -2.746 16.828 1 94.38 62 SER B C 1
ATOM 1431 O O . SER B 1 62 ? -9.055 -2.516 16.359 1 94.38 62 SER B O 1
ATOM 1433 N N . ASP B 1 63 ? -7.633 -2.695 18.156 1 93.75 63 ASP B N 1
ATOM 1434 C CA . ASP B 1 63 ? -8.68 -2.35 19.109 1 93.75 63 ASP B CA 1
ATOM 1435 C C . ASP B 1 63 ? -8.938 -0.844 19.125 1 93.75 63 ASP B C 1
ATOM 1437 O O . ASP B 1 63 ? -9.914 -0.381 19.719 1 93.75 63 ASP B O 1
ATOM 1441 N N . ILE B 1 64 ? -8.156 -0.149 18.328 1 95 64 ILE B N 1
ATOM 1442 C CA . ILE B 1 64 ? -8.266 1.291 18.547 1 95 64 ILE B CA 1
ATOM 1443 C C . ILE B 1 64 ? -8.375 1.998 17.188 1 95 64 ILE B C 1
ATOM 1445 O O . ILE B 1 64 ? -8.352 3.23 17.125 1 95 64 ILE B O 1
ATOM 1449 N N . ALA B 1 65 ? -8.461 1.23 16.125 1 97.81 65 ALA B N 1
ATOM 1450 C CA . ALA B 1 65 ? -8.523 1.907 14.836 1 97.81 65 ALA B CA 1
ATOM 1451 C C . ALA B 1 65 ? -9.109 0.993 13.758 1 97.81 65 ALA B C 1
ATOM 1453 O O . ALA B 1 65 ? -9.102 -0.231 13.914 1 97.81 65 ALA B O 1
ATOM 1454 N N . GLU B 1 66 ? -9.617 1.593 12.75 1 98.38 66 GLU B N 1
ATOM 1455 C CA . GLU B 1 66 ? -10.102 0.863 11.578 1 98.38 66 GLU B CA 1
ATOM 1456 C C . GLU B 1 66 ? -9.461 1.396 10.297 1 98.38 66 GLU B C 1
ATOM 1458 O O . GLU B 1 66 ? -8.961 2.521 10.273 1 98.38 66 GLU B O 1
ATOM 1463 N N . ARG B 1 67 ? -9.445 0.571 9.367 1 98.81 67 ARG B N 1
ATOM 1464 C CA . ARG B 1 67 ? -8.891 0.857 8.047 1 98.81 67 ARG B CA 1
ATOM 1465 C C . ARG B 1 67 ? -9.969 0.803 6.973 1 98.81 67 ARG B C 1
ATOM 1467 O O . ARG B 1 67 ? -10.789 -0.115 6.961 1 98.81 67 ARG B O 1
ATOM 1474 N N . GLY B 1 68 ? -9.977 1.795 6.148 1 98.88 68 GLY B N 1
ATOM 1475 C CA . GLY B 1 68 ? -10.945 1.871 5.062 1 98.88 68 GLY B CA 1
ATOM 1476 C C . GLY B 1 68 ? -10.359 1.48 3.719 1 98.88 68 GLY B C 1
ATOM 1477 O O . GLY B 1 68 ? -9.242 1.886 3.377 1 98.88 68 GLY B O 1
ATOM 1478 N N . PHE B 1 69 ? -11.094 0.714 3.002 1 98.94 69 PHE B N 1
ATOM 1479 C CA . PHE B 1 69 ? -10.641 0.23 1.704 1 98.94 69 PHE B CA 1
ATOM 1480 C C . PHE B 1 69 ? -11.82 0.018 0.762 1 98.94 69 PHE B C 1
ATOM 1482 O O . PHE B 1 69 ? -12.969 -0.014 1.199 1 98.94 69 PHE B O 1
ATOM 1489 N N . CYS B 1 70 ? -11.547 0.007 -0.517 1 98.94 70 CYS B N 1
ATOM 1490 C CA . CYS B 1 70 ? -12.562 -0.309 -1.514 1 98.94 70 CYS B CA 1
ATOM 1491 C C . CYS B 1 70 ? -12.727 -1.816 -1.67 1 98.94 70 CYS B C 1
ATOM 1493 O O . CYS B 1 70 ? -11.75 -2.523 -1.946 1 98.94 70 CYS B O 1
ATOM 1495 N N . ASP B 1 71 ? -13.883 -2.34 -1.582 1 98.69 71 ASP B N 1
ATOM 1496 C CA . ASP B 1 71 ? -14.047 -3.789 -1.625 1 98.69 71 ASP B CA 1
ATOM 1497 C C . ASP B 1 71 ? -14.227 -4.281 -3.061 1 98.69 71 ASP B C 1
ATOM 1499 O O . ASP B 1 71 ? -14.5 -5.457 -3.289 1 98.69 71 ASP B O 1
ATOM 1503 N N . ARG B 1 72 ? -14.156 -3.398 -4 1 98.81 72 ARG B N 1
ATOM 1504 C CA . ARG B 1 72 ? -14.18 -3.795 -5.406 1 98.81 72 ARG B CA 1
ATOM 1505 C C . ARG B 1 72 ? -12.773 -3.877 -5.977 1 98.81 72 ARG B C 1
ATOM 1507 O O . ARG B 1 72 ? -12.398 -4.887 -6.574 1 98.81 72 ARG B O 1
ATOM 1514 N N . CYS B 1 73 ? -12.008 -2.879 -5.75 1 98.88 73 CYS B N 1
ATOM 1515 C CA . CYS B 1 73 ? -10.688 -2.883 -6.363 1 98.88 73 CYS B CA 1
ATOM 1516 C C . CYS B 1 73 ? -9.602 -3.121 -5.32 1 98.88 73 CYS B C 1
ATOM 1518 O O . CYS B 1 73 ? -8.438 -3.342 -5.664 1 98.88 73 CYS B O 1
ATOM 1520 N N . GLY B 1 74 ? -9.914 -3.035 -4.066 1 98.88 74 GLY B N 1
ATOM 1521 C CA . GLY B 1 74 ? -8.969 -3.389 -3.021 1 98.88 74 GLY B CA 1
ATOM 1522 C C . GLY B 1 74 ? -8.109 -2.219 -2.576 1 98.88 74 GLY B C 1
ATOM 1523 O O . GLY B 1 74 ? -7.184 -2.391 -1.781 1 98.88 74 GLY B O 1
ATOM 1524 N N . ALA B 1 75 ? -8.367 -0.997 -3.025 1 98.94 75 ALA B N 1
ATOM 1525 C CA . ALA B 1 75 ? -7.508 0.146 -2.719 1 98.94 75 ALA B CA 1
ATOM 1526 C C . ALA B 1 75 ? -7.496 0.434 -1.22 1 98.94 75 ALA B C 1
ATOM 1528 O O . ALA B 1 75 ? -8.547 0.47 -0.58 1 98.94 75 ALA B O 1
ATOM 1529 N N . SER B 1 76 ? -6.301 0.591 -0.625 1 98.88 76 SER B N 1
ATOM 1530 C CA . SER B 1 76 ? -6.078 0.983 0.762 1 98.88 76 SER B CA 1
ATOM 1531 C C . SER B 1 76 ? -6.199 2.494 0.936 1 98.88 76 SER B C 1
ATOM 1533 O O . SER B 1 76 ? -5.305 3.244 0.543 1 98.88 76 SER B O 1
ATOM 1535 N N . LEU B 1 77 ? -7.246 2.979 1.686 1 98.94 77 LEU B N 1
ATOM 1536 C CA . LEU B 1 77 ? -7.59 4.379 1.459 1 98.94 77 LEU B CA 1
ATOM 1537 C C . LEU B 1 77 ? -7.508 5.176 2.756 1 98.94 77 LEU B C 1
ATOM 1539 O O . LEU B 1 77 ? -7.074 6.328 2.756 1 98.94 77 LEU B O 1
ATOM 1543 N N . PHE B 1 78 ? -7.965 4.531 3.855 1 98.94 78 PHE B N 1
ATOM 1544 C CA . PHE B 1 78 ? -8.164 5.375 5.027 1 98.94 78 PHE B CA 1
ATOM 1545 C C . PHE B 1 78 ? -7.73 4.652 6.297 1 98.94 78 PHE B C 1
ATOM 1547 O O . PHE B 1 78 ? -7.742 3.42 6.348 1 98.94 78 PHE B O 1
ATOM 1554 N N . PHE B 1 79 ? -7.328 5.414 7.234 1 98.88 79 PHE B N 1
ATOM 1555 C CA . PHE B 1 79 ? -7.082 4.992 8.609 1 98.88 79 PHE B CA 1
ATOM 1556 C C . PHE B 1 79 ? -7.816 5.898 9.594 1 98.88 79 PHE B C 1
ATOM 1558 O O . PHE B 1 79 ? -7.684 7.121 9.531 1 98.88 79 PHE B O 1
ATOM 1565 N N . ARG B 1 80 ? -8.555 5.262 10.414 1 98.25 80 ARG B N 1
ATOM 1566 C CA . ARG B 1 80 ? -9.359 6.047 11.344 1 98.25 80 ARG B CA 1
ATOM 1567 C C . ARG B 1 80 ? -9.227 5.516 12.766 1 98.25 80 ARG B C 1
ATOM 1569 O O . ARG B 1 80 ? -9.758 4.449 13.094 1 98.25 80 ARG B O 1
ATOM 1576 N N . PRO B 1 81 ? -8.484 6.246 13.656 1 97 81 PRO B N 1
ATOM 1577 C CA . PRO B 1 81 ? -8.5 5.871 15.07 1 97 81 PRO B CA 1
ATOM 1578 C C . PRO B 1 81 ? -9.883 6.047 15.711 1 97 81 PRO B C 1
ATOM 1580 O O . PRO B 1 81 ? -10.602 6.992 15.383 1 97 81 PRO B O 1
ATOM 1583 N N . ASP B 1 82 ? -10.164 5.148 16.594 1 94.38 82 ASP B N 1
ATOM 1584 C CA . ASP B 1 82 ? -11.453 5.215 17.266 1 94.38 82 ASP B CA 1
ATOM 1585 C C . ASP B 1 82 ? -11.594 6.52 18.047 1 94.38 82 ASP B C 1
ATOM 1587 O O . ASP B 1 82 ? -10.695 6.906 18.797 1 94.38 82 ASP B O 1
ATOM 1591 N N . GLY B 1 83 ? -12.68 7.039 17.828 1 90.94 83 GLY B N 1
ATOM 1592 C CA . GLY B 1 83 ? -13.016 8.219 18.594 1 90.94 83 GLY B CA 1
ATOM 1593 C C . GLY B 1 83 ? -12.227 9.445 18.203 1 90.94 83 GLY B C 1
ATOM 1594 O O . GLY B 1 83 ? -12.391 10.523 18.781 1 90.94 83 GLY B O 1
ATOM 1595 N N . ALA B 1 84 ? -11.469 9.266 17.219 1 88.5 84 ALA B N 1
ATOM 1596 C CA . ALA B 1 84 ? -10.68 10.414 16.797 1 88.5 84 ALA B CA 1
ATOM 1597 C C . ALA B 1 84 ? -11.5 11.344 15.898 1 88.5 84 ALA B C 1
ATOM 1599 O O . ALA B 1 84 ? -12.406 10.891 15.195 1 88.5 84 ALA B O 1
ATOM 1600 N N . GLY B 1 85 ? -11.344 12.602 15.898 1 95.44 85 GLY B N 1
ATOM 1601 C CA . GLY B 1 85 ? -11.977 13.562 15.008 1 95.44 85 GLY B CA 1
ATOM 1602 C C . GLY B 1 85 ? -11.258 13.727 13.688 1 95.44 85 GLY B C 1
ATOM 1603 O O . GLY B 1 85 ? -11.602 14.602 12.891 1 95.44 85 GLY B O 1
ATOM 1604 N N . HIS B 1 86 ? -10.242 12.875 13.508 1 98 86 HIS B N 1
ATOM 1605 C CA . HIS B 1 86 ? -9.477 12.984 12.266 1 98 86 HIS B CA 1
ATOM 1606 C C . HIS B 1 86 ? -9.398 11.641 11.547 1 98 86 HIS B C 1
ATOM 1608 O O . HIS B 1 86 ? -9.766 10.602 12.109 1 98 86 HIS B O 1
ATOM 1614 N N . ILE B 1 87 ? -9.039 11.688 10.281 1 98.44 87 ILE B N 1
ATOM 1615 C CA . ILE B 1 87 ? -8.93 10.523 9.414 1 98.44 87 ILE B CA 1
ATOM 1616 C C . ILE B 1 87 ? -7.629 10.602 8.617 1 98.44 87 ILE B C 1
ATOM 1618 O O . ILE B 1 87 ? -7.277 11.664 8.102 1 98.44 87 ILE B O 1
ATOM 1622 N N . GLY B 1 88 ? -6.871 9.508 8.68 1 98.81 88 GLY B N 1
ATOM 1623 C CA . GLY B 1 88 ? -5.766 9.367 7.742 1 98.81 88 GLY B CA 1
ATOM 1624 C C . GLY B 1 88 ? -6.219 9.07 6.324 1 98.81 88 GLY B C 1
ATOM 1625 O O . GLY B 1 88 ? -7.18 8.32 6.117 1 98.81 88 GLY B O 1
ATOM 1626 N N . ILE B 1 89 ? -5.562 9.656 5.355 1 98.94 89 ILE B N 1
ATOM 1627 C CA . ILE B 1 89 ? -5.898 9.531 3.943 1 98.94 89 ILE B CA 1
ATOM 1628 C C . ILE B 1 89 ? -4.664 9.109 3.15 1 98.94 89 ILE B C 1
ATOM 1630 O O . ILE B 1 89 ? -3.619 9.758 3.225 1 98.94 89 ILE B O 1
ATOM 1634 N N . ALA B 1 90 ? -4.859 8.062 2.436 1 98.94 90 ALA B N 1
ATOM 1635 C CA . ALA B 1 90 ? -3.754 7.586 1.609 1 98.94 90 ALA B CA 1
ATOM 1636 C C . ALA B 1 90 ? -3.281 8.672 0.646 1 98.94 90 ALA B C 1
ATOM 1638 O O . ALA B 1 90 ? -4.055 9.156 -0.18 1 98.94 90 ALA B O 1
ATOM 1639 N N . ALA B 1 91 ? -2.008 8.969 0.728 1 98.88 91 ALA B N 1
ATOM 1640 C CA . ALA B 1 91 ? -1.459 10 -0.156 1 98.88 91 ALA B CA 1
ATOM 1641 C C . ALA B 1 91 ? -1.495 9.547 -1.612 1 98.88 91 ALA B C 1
ATOM 1643 O O . ALA B 1 91 ? -1.715 10.352 -2.516 1 98.88 91 ALA B O 1
ATOM 1644 N N . GLY B 1 92 ? -1.33 8.273 -1.808 1 98.81 92 GLY B N 1
ATOM 1645 C CA . GLY B 1 92 ? -1.267 7.73 -3.156 1 98.81 92 GLY B CA 1
ATOM 1646 C C . GLY B 1 92 ? -2.594 7.797 -3.889 1 98.81 92 GLY B C 1
ATOM 1647 O O . GLY B 1 92 ? -2.643 7.633 -5.109 1 98.81 92 GLY B O 1
ATOM 1648 N N . ALA B 1 93 ? -3.635 7.984 -3.172 1 98.81 93 ALA B N 1
ATOM 1649 C CA . ALA B 1 93 ? -4.969 8.008 -3.764 1 98.81 93 ALA B CA 1
ATOM 1650 C C . ALA B 1 93 ? -5.344 9.422 -4.215 1 98.81 93 ALA B C 1
ATOM 1652 O O . ALA B 1 93 ? -6.375 9.617 -4.859 1 98.81 93 ALA B O 1
ATOM 1653 N N . LEU B 1 94 ? -4.512 10.375 -3.873 1 98.81 94 LEU B N 1
ATOM 1654 C CA . LEU B 1 94 ? -4.828 11.773 -4.148 1 98.81 94 LEU B CA 1
ATOM 1655 C C . LEU B 1 94 ? -4.406 12.156 -5.562 1 98.81 94 LEU B C 1
ATOM 1657 O O . LEU B 1 94 ? -3.379 11.688 -6.055 1 98.81 94 LEU B O 1
ATOM 1661 N N . GLU B 1 95 ? -5.215 12.969 -6.121 1 98.38 95 GLU B N 1
ATOM 1662 C CA . GLU B 1 95 ? -4.859 13.5 -7.434 1 98.38 95 GLU B CA 1
ATOM 1663 C C . GLU B 1 95 ? -3.598 14.352 -7.355 1 98.38 95 GLU B C 1
ATOM 1665 O O . GLU B 1 95 ? -3.418 15.125 -6.41 1 98.38 95 GLU B O 1
ATOM 1670 N N . THR B 1 96 ? -2.746 14.219 -8.344 1 96.94 96 THR B N 1
ATOM 1671 C CA . THR B 1 96 ? -1.515 14.992 -8.422 1 96.94 96 THR B CA 1
ATOM 1672 C C . THR B 1 96 ? -1.712 16.234 -9.305 1 96.94 96 THR B C 1
ATOM 1674 O O . THR B 1 96 ? -2.527 16.219 -10.227 1 96.94 96 THR B O 1
ATOM 1677 N N . PRO B 1 97 ? -0.948 17.281 -9.188 1 97.81 97 PRO B N 1
ATOM 1678 C CA . PRO B 1 97 ? -0.039 17.438 -8.055 1 97.81 97 PRO B CA 1
ATOM 1679 C C . PRO B 1 97 ? -0.776 17.562 -6.719 1 97.81 97 PRO B C 1
ATOM 1681 O O . PRO B 1 97 ? -1.789 18.266 -6.637 1 97.81 97 PRO B O 1
ATOM 1684 N N . THR B 1 98 ? -0.296 16.906 -5.613 1 98.19 98 THR B N 1
ATOM 1685 C CA . THR B 1 98 ? -0.942 16.922 -4.305 1 98.19 98 THR B CA 1
ATOM 1686 C C . THR B 1 98 ? -0.582 18.203 -3.535 1 98.19 98 THR B C 1
ATOM 1688 O O . THR B 1 98 ? -1.388 18.703 -2.754 1 98.19 98 THR B O 1
ATOM 1691 N N . GLY B 1 99 ? 0.69 18.594 -3.73 1 97.69 99 GLY B N 1
ATOM 1692 C CA . GLY B 1 99 ? 1.221 19.688 -2.936 1 97.69 99 GLY B CA 1
ATOM 1693 C C . GLY B 1 99 ? 1.695 19.25 -1.562 1 97.69 99 GLY B C 1
ATOM 1694 O O . GLY B 1 99 ? 2.098 20.078 -0.746 1 97.69 99 GLY B O 1
ATOM 1695 N N . LEU B 1 100 ? 1.668 18.016 -1.274 1 98.56 100 LEU B N 1
ATOM 1696 C CA . LEU B 1 100 ? 2.107 17.484 0.013 1 98.56 100 LEU B CA 1
ATOM 1697 C C . LEU B 1 100 ? 3.623 17.328 0.05 1 98.56 100 LEU B C 1
ATOM 1699 O O . LEU B 1 100 ? 4.27 17.25 -0.998 1 98.56 100 LEU B O 1
ATOM 1703 N N . THR B 1 101 ? 4.168 17.312 1.247 1 98.62 101 THR B N 1
ATOM 1704 C CA . THR B 1 101 ? 5.598 17.125 1.459 1 98.62 101 THR B CA 1
ATOM 1705 C C . THR B 1 101 ? 5.855 15.992 2.443 1 98.62 101 THR B C 1
ATOM 1707 O O . THR B 1 101 ? 4.977 15.641 3.232 1 98.62 101 THR B O 1
ATOM 1710 N N . PRO B 1 102 ? 7.059 15.375 2.352 1 98.69 102 PRO B N 1
ATOM 1711 C CA . PRO B 1 102 ? 7.383 14.383 3.383 1 98.69 102 PRO B CA 1
ATOM 1712 C C . PRO B 1 102 ? 7.398 14.984 4.789 1 98.69 102 PRO B C 1
ATOM 1714 O O . PRO B 1 102 ? 8 16.031 5.008 1 98.69 102 PRO B O 1
ATOM 1717 N N . GLY B 1 103 ? 6.793 14.336 5.723 1 98.75 103 GLY B N 1
ATOM 1718 C CA . GLY B 1 103 ? 6.727 14.812 7.094 1 98.75 103 GLY B CA 1
ATOM 1719 C C . GLY B 1 103 ? 7.605 14.023 8.047 1 98.75 103 GLY B C 1
ATOM 1720 O O . GLY B 1 103 ? 8.547 14.57 8.625 1 98.75 103 GLY B O 1
ATOM 1721 N N . LYS B 1 104 ? 7.238 12.773 8.195 1 98.75 104 LYS B N 1
ATOM 1722 C CA . LYS B 1 104 ? 7.98 11.891 9.094 1 98.75 104 LYS B CA 1
ATOM 1723 C C . LYS B 1 104 ? 7.766 10.43 8.734 1 98.75 104 LYS B C 1
ATOM 1725 O O . LYS B 1 104 ? 6.707 10.055 8.227 1 98.75 104 LYS B O 1
ATOM 1730 N N . HIS B 1 105 ? 8.797 9.633 8.977 1 98.81 105 HIS B N 1
ATOM 1731 C CA . HIS B 1 105 ? 8.719 8.18 9.008 1 98.81 105 HIS B CA 1
ATOM 1732 C C . HIS B 1 105 ? 8.547 7.668 10.438 1 98.81 105 HIS B C 1
ATOM 1734 O O . HIS B 1 105 ? 9.383 7.938 11.305 1 98.81 105 HIS B O 1
ATOM 1740 N N . ILE B 1 106 ? 7.496 6.965 10.633 1 98.81 106 ILE B N 1
ATOM 1741 C CA . ILE B 1 106 ? 7.238 6.488 11.984 1 98.81 106 ILE B CA 1
ATOM 1742 C C . ILE B 1 106 ? 7.324 4.965 12.023 1 98.81 106 ILE B C 1
ATOM 1744 O O . ILE B 1 106 ? 7.266 4.309 10.984 1 98.81 106 ILE B O 1
ATOM 1748 N N . PHE B 1 107 ? 7.531 4.383 13.281 1 98.75 107 PHE B N 1
ATOM 1749 C CA . PHE B 1 107 ? 7.699 2.953 13.5 1 98.75 107 PHE B CA 1
ATOM 1750 C C . PHE B 1 107 ? 8.844 2.404 12.656 1 98.75 107 PHE B C 1
ATOM 1752 O O . PHE B 1 107 ? 8.742 1.308 12.109 1 98.75 107 PHE B O 1
ATOM 1759 N N . THR B 1 108 ? 9.922 3.193 12.594 1 98.69 108 THR B N 1
ATOM 1760 C CA . THR B 1 108 ? 11.031 2.777 11.742 1 98.69 108 THR B CA 1
ATOM 1761 C C . THR B 1 108 ? 11.781 1.602 12.367 1 98.69 108 THR B C 1
ATOM 1763 O O . THR B 1 108 ? 12.508 0.883 11.672 1 98.69 108 THR B O 1
ATOM 1766 N N . ALA B 1 109 ? 11.57 1.365 13.672 1 98.06 109 ALA B N 1
ATOM 1767 C CA . ALA B 1 109 ? 12.156 0.19 14.312 1 98.06 109 ALA B CA 1
ATOM 1768 C C . ALA B 1 109 ? 11.508 -1.094 13.797 1 98.06 109 ALA B C 1
ATOM 1770 O O . ALA B 1 109 ? 12.102 -2.172 13.891 1 98.06 109 ALA B O 1
ATOM 1771 N N . ASP B 1 110 ? 10.305 -0.942 13.227 1 97.56 110 ASP B N 1
ATOM 1772 C CA . ASP B 1 110 ? 9.562 -2.094 12.734 1 97.56 110 ASP B CA 1
ATOM 1773 C C . ASP B 1 110 ? 9.641 -2.189 11.211 1 97.56 110 ASP B C 1
ATOM 1775 O O . ASP B 1 110 ? 8.906 -2.961 10.594 1 97.56 110 ASP B O 1
ATOM 1779 N N . LYS B 1 111 ? 10.5 -1.383 10.617 1 98 111 LYS B N 1
ATOM 1780 C CA . LYS B 1 111 ? 10.562 -1.363 9.164 1 98 111 LYS B CA 1
ATOM 1781 C C . LYS B 1 111 ? 10.836 -2.756 8.602 1 98 111 LYS B C 1
ATOM 1783 O O . LYS B 1 111 ? 11.469 -3.584 9.266 1 98 111 LYS B O 1
ATOM 1788 N N . GLY B 1 112 ? 10.367 -3.057 7.426 1 97.81 112 GLY B N 1
ATOM 1789 C CA . GLY B 1 112 ? 10.719 -4.289 6.734 1 97.81 112 GLY B CA 1
ATOM 1790 C C . GLY B 1 112 ? 12.211 -4.418 6.477 1 97.81 112 GLY B C 1
ATOM 1791 O O . GLY B 1 112 ? 12.945 -3.428 6.512 1 97.81 112 GLY B O 1
ATOM 1792 N N . ASP B 1 113 ? 12.68 -5.598 6.152 1 98.44 113 ASP B N 1
ATOM 1793 C CA . ASP B 1 113 ? 14.102 -5.871 5.969 1 98.44 113 ASP B CA 1
ATOM 1794 C C . ASP B 1 113 ? 14.469 -5.844 4.488 1 98.44 113 ASP B C 1
ATOM 1796 O O . ASP B 1 113 ? 15.547 -6.309 4.105 1 98.44 113 ASP B O 1
ATOM 1800 N N . TYR B 1 114 ? 13.68 -5.297 3.668 1 98.56 114 TYR B N 1
ATOM 1801 C CA . TYR B 1 114 ? 13.875 -5.41 2.227 1 98.56 114 TYR B CA 1
ATOM 1802 C C . TYR B 1 114 ? 14 -4.031 1.587 1 98.56 114 TYR B C 1
ATOM 1804 O O . TYR B 1 114 ? 13.938 -3.902 0.362 1 98.56 114 TYR B O 1
ATOM 1812 N N . TYR B 1 115 ? 14.102 -3.047 2.324 1 98.31 115 TYR B N 1
ATOM 1813 C CA . TYR B 1 115 ? 14.25 -1.691 1.807 1 98.31 115 TYR B CA 1
ATOM 1814 C C . TYR B 1 115 ? 15.023 -0.814 2.785 1 98.31 115 TYR B C 1
ATOM 1816 O O . TYR B 1 115 ? 15.125 -1.14 3.971 1 98.31 115 TYR B O 1
ATOM 1824 N N . ASP B 1 116 ? 15.531 0.318 2.273 1 97.5 116 ASP B N 1
ATOM 1825 C CA . ASP B 1 116 ? 16.109 1.366 3.111 1 97.5 116 ASP B CA 1
ATOM 1826 C C . ASP B 1 116 ? 15.125 2.512 3.318 1 97.5 116 ASP B C 1
ATOM 1828 O O . ASP B 1 116 ? 14.219 2.711 2.504 1 97.5 116 ASP B O 1
ATOM 1832 N N . LEU B 1 117 ? 15.312 3.201 4.426 1 97.31 117 LEU B N 1
ATOM 1833 C CA . LEU B 1 117 ? 14.5 4.383 4.691 1 97.31 117 LEU B CA 1
ATOM 1834 C C . LEU B 1 117 ? 14.953 5.559 3.836 1 97.31 117 LEU B C 1
ATOM 1836 O O . LEU B 1 117 ? 16.156 5.852 3.762 1 97.31 117 LEU B O 1
ATOM 1840 N N . PRO B 1 118 ? 13.961 6.195 3.186 1 96.56 118 PRO B N 1
ATOM 1841 C CA . PRO B 1 118 ? 14.352 7.441 2.523 1 96.56 118 PRO B CA 1
ATOM 1842 C C . PRO B 1 118 ? 14.875 8.492 3.502 1 96.56 118 PRO B C 1
ATOM 1844 O O . PRO B 1 118 ? 14.539 8.453 4.688 1 96.56 118 PRO B O 1
ATOM 1847 N N . ALA B 1 119 ? 15.719 9.445 2.988 1 96.81 119 ALA B N 1
ATOM 1848 C CA . ALA B 1 119 ? 16.297 10.484 3.834 1 96.81 119 ALA B CA 1
ATOM 1849 C C . ALA B 1 119 ? 15.453 11.75 3.811 1 96.81 119 ALA B C 1
ATOM 1851 O O . ALA B 1 119 ? 15.875 12.797 4.309 1 96.81 119 ALA B O 1
ATOM 1852 N N . ASP B 1 120 ? 14.328 11.641 3.363 1 98.06 120 ASP B N 1
ATOM 1853 C CA . ASP B 1 120 ? 13.555 12.828 2.996 1 98.06 120 ASP B CA 1
ATOM 1854 C C . ASP B 1 120 ? 12.812 13.398 4.203 1 98.06 120 ASP B C 1
ATOM 1856 O O . ASP B 1 120 ? 12.242 14.492 4.133 1 98.06 120 ASP B O 1
ATOM 1860 N N . ALA B 1 121 ? 12.742 12.781 5.363 1 98.5 121 ALA B N 1
ATOM 1861 C CA . ALA B 1 121 ? 12.039 13.219 6.562 1 98.5 121 ALA B CA 1
ATOM 1862 C C . ALA B 1 121 ? 12.609 12.547 7.809 1 98.5 121 ALA B C 1
ATOM 1864 O O . ALA B 1 121 ? 13.336 11.555 7.711 1 98.5 121 ALA B O 1
ATOM 1865 N N . PRO B 1 122 ? 12.297 13.078 8.953 1 98.62 122 PRO B N 1
ATOM 1866 C CA . PRO B 1 122 ? 12.781 12.453 10.188 1 98.62 122 PRO B CA 1
ATOM 1867 C C . PRO B 1 122 ? 12.289 11.016 10.359 1 98.62 122 PRO B C 1
ATOM 1869 O O . PRO B 1 122 ? 11.164 10.695 9.961 1 98.62 122 PRO B O 1
ATOM 1872 N N . HIS B 1 123 ? 13.195 10.203 10.953 1 98.62 123 HIS B N 1
ATOM 1873 C CA . HIS B 1 123 ? 12.875 8.82 11.297 1 98.62 123 HIS B CA 1
ATOM 1874 C C . HIS B 1 123 ? 12.586 8.672 12.789 1 98.62 123 HIS B C 1
ATOM 1876 O O . HIS B 1 123 ? 13.43 8.992 13.625 1 98.62 123 HIS B O 1
ATOM 1882 N N . ILE B 1 124 ? 11.398 8.219 13.07 1 98.69 124 ILE B N 1
ATOM 1883 C CA . ILE B 1 124 ? 10.961 8.023 14.445 1 98.69 124 ILE B CA 1
ATOM 1884 C C . ILE B 1 124 ? 10.734 6.535 14.711 1 98.69 124 ILE B C 1
ATOM 1886 O O . ILE B 1 124 ? 9.828 5.93 14.141 1 98.69 124 ILE B O 1
ATOM 1890 N N . PRO B 1 125 ? 11.656 5.742 15.516 1 95.94 125 PRO B N 1
ATOM 1891 C CA . PRO B 1 125 ? 11.508 4.301 15.719 1 95.94 125 PRO B CA 1
ATOM 1892 C C . PRO B 1 125 ? 10.203 3.934 16.422 1 95.94 125 PRO B C 1
ATOM 1894 O O . PRO B 1 125 ? 9.664 2.848 16.188 1 95.94 125 PRO B O 1
ATOM 1897 N N . ASP B 1 126 ? 9.344 4.461 17.047 1 82.31 126 ASP B N 1
ATOM 1898 C CA . ASP B 1 126 ? 8.219 4.367 17.969 1 82.31 126 ASP B CA 1
ATOM 1899 C C . ASP B 1 126 ? 8.695 4.367 19.422 1 82.31 126 ASP B C 1
ATOM 1901 O O . ASP B 1 126 ? 9.836 4.004 19.719 1 82.31 126 ASP B O 1
#

Sequence (252 aa):
MIRGSCLCGGVSFEVADPRPSVTFCHCSLCRAWSGHYWASTRAEAADVRFTADETLRWYASSDIAERGFCDRCGASLFFRPDGAGHIGIAAGALETPTGLTPGKHIFTADKGDYYDLPADAPHIPDMIRGSCLCGGVSFEVADPRPSVTFCHCSLCRAWSGHYWASTRAEAADVRFTADETLRWYASSDIAERGFCDRCGASLFFRPDGAGHIGIAAGALETPTGLTPGKHIFTADKGDYYDLPADAPHIPD

Radius of gyration: 16.52 Å; Cα contacts (8 Å, |Δi|>4): 744; chains: 2; bounding box: 40×44×39 Å

Secondary structure (DSSP, 8-state):
-EEEE-SSSSEEEEESS--SEEEEE-SHHHHHHHSS-EEEEEEEGGGEEEEEETTEEEE--SSSEEEEEETTT--EEEEEETT-SEEEEEGGGBPSS---EEEEEE-GGG--SSSPPPSSS-EE--/-EEEE-SSSSEEEEESS--SEEEEE-SHHHHHHHSS-EEEEEEEGGGEEEEEETTEEEE--SSSEEEEEETTT--EEEEEETT-SEEEEEGGGBPSS---EEEEEE-GGG--SSSPPPSSS-EE--

Foldseek 3Di:
DWKFADDVRQKIKDFDDWDQAKEWEQAPLCCVLQVFIFIWIKDFPVRIGIPHHNQWDWDCSDPFKIWIAGNPPSHGFWIGGPPDRMIIGGPVRIDPPPSHAHEEYECVLRHDPPDDDDPRYYYHND/DWKFADPVRQKIKDFDDWDQAKEWEQAPLCCVLQVFIFIWIKDFPVRIGIPHHNQWDWACSDPFKIWIAGNPPSHGFWIGGPPDRMIIGGPVRIDPPPSHAHEEYECVLRHDPPDDDDPRYYYHND

Solvent-accessible surface area (backbone atoms only — not comparable to full-atom values): 11941 Å² total; per-residue (Å²): 109,48,46,33,34,38,78,76,51,42,28,24,34,38,30,58,63,56,47,59,38,28,40,32,36,23,31,64,66,39,10,16,31,22,5,18,55,29,30,25,26,35,28,45,45,89,40,51,45,71,78,32,55,84,32,55,42,75,20,74,79,50,100,53,30,31,35,30,18,30,64,67,62,23,12,31,42,34,37,33,46,64,90,49,69,39,30,34,34,24,51,29,21,40,50,77,87,70,81,36,35,52,47,33,33,34,27,50,72,46,41,66,79,39,63,63,79,48,86,64,37,54,77,36,48,117,109,48,47,34,35,38,81,75,51,43,29,24,35,37,31,57,63,55,47,60,38,27,40,33,36,22,32,62,66,38,10,16,32,22,6,18,53,28,32,25,26,36,28,45,46,88,39,52,45,71,79,33,54,82,32,54,42,72,23,72,79,49,99,53,30,31,36,30,20,29,63,68,63,21,10,29,43,33,39,34,46,62,91,48,69,42,30,34,35,25,50,29,22,40,50,78,88,70,82,36,35,52,49,31,33,33,27,51,71,46,41,67,80,40,63,63,81,47,85,66,38,55,78,38,51,116